Protein AF-A0A7Y6PAF2-F1 (afdb_monomer_lite)

Radius of gyration: 20.7 Å; chains: 1; bounding box: 50×36×65 Å

Foldseek 3Di:
DVVVVVVVVVVCLQCPDAHPVNLVVLLVVLVVLVCLLVCLEPVVCPDPVSVPDPADDDPNHGVSHVSSVVSVCSLLSVLLQVLQVQLSLLVVAVVVVHDSPLVVVLVVVLVVLVVVCVVVVVVVVVPVVLVDDDDPVQVVCVSCPNDDDVVCVSVNLVSVCSVCVNVLSVCCVVPVPVQLVVLVVLLVVLVVCVVPDPPDDPPSVSSNSNSSNSSSNSSVD

Structure (mmCIF, N/CA/C/O backbone):
data_AF-A0A7Y6PAF2-F1
#
_entry.id   AF-A0A7Y6PAF2-F1
#
loop_
_atom_site.group_PDB
_atom_site.id
_atom_site.type_symbol
_atom_site.label_atom_id
_atom_site.label_alt_id
_atom_site.label_comp_id
_atom_site.label_asym_id
_atom_site.label_entity_id
_atom_site.label_seq_id
_atom_site.pdbx_PDB_ins_code
_atom_site.Cartn_x
_atom_site.Cartn_y
_atom_site.Cartn_z
_atom_site.occupancy
_atom_site.B_iso_or_equiv
_atom_site.auth_seq_id
_atom_site.auth_comp_id
_atom_site.auth_asym_id
_atom_site.auth_atom_id
_atom_site.pdbx_PDB_model_num
ATOM 1 N N . MET A 1 1 ? -19.277 -17.879 34.737 1.00 48.97 1 MET A N 1
ATOM 2 C CA . MET A 1 1 ? -20.066 -17.719 33.493 1.00 48.97 1 MET A CA 1
ATOM 3 C C . MET A 1 1 ? -19.718 -16.430 32.742 1.00 48.97 1 MET A C 1
ATOM 5 O O . MET A 1 1 ? -19.392 -16.493 31.567 1.00 48.97 1 MET A O 1
ATOM 9 N N . GLU A 1 2 ? -19.650 -15.283 33.422 1.00 44.00 2 GLU A N 1
ATOM 10 C CA . GLU A 1 2 ? -19.348 -13.968 32.823 1.00 44.00 2 GLU A CA 1
ATOM 11 C C . GLU A 1 2 ? -17.962 -13.862 32.146 1.00 44.00 2 GLU A C 1
ATOM 13 O O . GLU A 1 2 ? -17.836 -13.308 31.058 1.00 44.00 2 GLU A O 1
ATOM 18 N N . LYS A 1 3 ? -16.918 -14.481 32.725 1.00 41.66 3 LYS A N 1
ATOM 19 C CA . LYS A 1 3 ? -15.579 -14.581 32.104 1.00 41.66 3 LYS A CA 1
ATOM 20 C C . LYS A 1 3 ? -15.591 -15.395 30.802 1.00 41.66 3 LYS A C 1
ATOM 22 O O . LYS A 1 3 ? -14.937 -15.004 29.844 1.00 41.66 3 LYS A O 1
ATOM 27 N N . SER A 1 4 ? -16.362 -16.484 30.759 1.00 39.38 4 SER A N 1
ATOM 28 C CA . SER A 1 4 ? -16.538 -17.327 29.566 1.00 39.38 4 SER A CA 1
ATOM 29 C C . SER A 1 4 ? -17.320 -16.582 28.480 1.00 39.38 4 SER A C 1
ATOM 31 O O . SER A 1 4 ? -16.871 -16.551 27.341 1.00 39.38 4 SER A O 1
ATOM 33 N N . LEU A 1 5 ? -18.384 -15.854 28.843 1.00 43.09 5 LEU A N 1
ATOM 34 C CA . LEU A 1 5 ? -19.142 -15.008 27.914 1.00 43.09 5 LEU A CA 1
ATOM 35 C C . LEU A 1 5 ? -18.284 -13.877 27.319 1.00 43.09 5 LEU A C 1
ATOM 37 O O . LEU A 1 5 ? -18.384 -13.566 26.136 1.00 43.09 5 LEU A O 1
ATOM 41 N N . LYS A 1 6 ? -17.402 -13.270 28.124 1.00 41.91 6 LYS A N 1
ATOM 42 C CA . LYS A 1 6 ? -16.482 -12.211 27.675 1.00 41.91 6 LYS A CA 1
ATOM 43 C C . LYS A 1 6 ? -15.395 -12.752 26.746 1.00 41.91 6 LYS A C 1
ATOM 45 O O . LYS A 1 6 ? -15.042 -12.076 25.787 1.00 41.91 6 LYS A O 1
ATOM 50 N N . ILE A 1 7 ? -14.892 -13.961 27.008 1.00 44.75 7 ILE A N 1
ATOM 51 C CA . ILE A 1 7 ? -13.936 -14.662 26.137 1.00 44.75 7 ILE A CA 1
ATOM 52 C C . ILE A 1 7 ? -14.618 -15.084 24.829 1.00 44.75 7 ILE A C 1
ATOM 54 O O . ILE A 1 7 ? -14.045 -14.862 23.772 1.00 44.75 7 ILE A O 1
ATOM 58 N N . MET A 1 8 ? -15.855 -15.583 24.892 1.00 35.72 8 MET A N 1
ATOM 59 C CA . MET A 1 8 ? -16.657 -16.018 23.742 1.00 35.72 8 MET A CA 1
ATOM 60 C C . MET A 1 8 ? -17.070 -14.846 22.835 1.00 35.72 8 MET A C 1
ATOM 62 O O . MET A 1 8 ? -16.954 -14.924 21.616 1.00 35.72 8 MET A O 1
ATOM 66 N N . ASN A 1 9 ? -17.447 -13.704 23.420 1.00 38.94 9 ASN A N 1
ATOM 67 C CA . ASN A 1 9 ? -17.674 -12.462 22.676 1.00 38.94 9 ASN A CA 1
ATOM 68 C C . ASN A 1 9 ? -16.369 -11.895 22.088 1.00 38.94 9 ASN A C 1
ATOM 70 O O . ASN A 1 9 ? -16.380 -11.286 21.021 1.00 38.94 9 ASN A O 1
ATOM 74 N N . PHE A 1 10 ? -15.228 -12.103 22.753 1.00 45.59 10 PHE A N 1
ATOM 75 C CA . PHE A 1 10 ? -13.920 -11.674 22.253 1.00 45.59 10 PHE A CA 1
ATOM 76 C C . PHE A 1 10 ? -13.407 -12.560 21.106 1.00 45.59 10 PHE A C 1
ATOM 78 O O . PHE A 1 10 ? -12.801 -12.038 20.170 1.00 45.59 10 PHE A O 1
ATOM 85 N N . THR A 1 11 ? -13.679 -13.869 21.132 1.00 42.78 11 THR A N 1
ATOM 86 C CA . THR A 1 11 ? -13.371 -14.796 20.031 1.00 42.78 11 THR A CA 1
ATOM 87 C C . THR A 1 11 ? -14.311 -14.616 18.840 1.00 42.78 11 THR A C 1
ATOM 89 O O . THR A 1 11 ? -13.830 -14.628 17.709 1.00 42.78 11 THR A O 1
ATOM 92 N N . LEU A 1 12 ? -15.600 -14.326 19.057 1.00 44.00 12 LEU A N 1
ATOM 93 C CA . LEU A 1 12 ? -16.543 -13.975 17.981 1.00 44.00 12 LEU A CA 1
ATOM 94 C C . LEU A 1 12 ? -16.159 -12.673 17.258 1.00 44.00 12 LEU A C 1
ATOM 96 O O . LEU A 1 12 ? -16.332 -12.556 16.050 1.00 44.00 12 LEU A O 1
ATOM 100 N N . TYR A 1 13 ? -15.555 -11.711 17.962 1.00 47.44 13 TYR A N 1
ATOM 101 C CA . TYR A 1 13 ? -15.009 -10.499 17.339 1.00 47.44 13 TYR A CA 1
ATOM 102 C C . TYR A 1 13 ? -13.677 -10.710 16.598 1.00 47.44 13 TYR A C 1
ATOM 104 O O . TYR A 1 13 ? -13.265 -9.832 15.839 1.00 47.44 13 TYR A O 1
ATOM 112 N N . GLN A 1 14 ? -12.979 -11.832 16.820 1.00 46.62 14 GLN A N 1
ATOM 113 C CA . GLN A 1 14 ? -11.703 -12.134 16.160 1.00 46.62 14 GLN A CA 1
ATOM 114 C C . GLN A 1 14 ? -11.845 -12.748 14.763 1.00 46.62 14 GLN A C 1
ATOM 116 O O . GLN A 1 14 ? -10.854 -12.758 14.037 1.00 46.62 14 GLN A O 1
ATOM 121 N N . TYR A 1 15 ? -13.033 -13.224 14.392 1.00 50.41 15 TYR A N 1
ATOM 122 C CA . TYR A 1 15 ? -13.282 -13.949 13.148 1.00 50.41 15 TYR A CA 1
ATOM 123 C C . TYR A 1 15 ? -14.593 -13.486 12.532 1.00 50.41 15 TYR A C 1
ATOM 125 O O . TYR A 1 15 ? -15.601 -14.176 12.646 1.00 50.41 15 TYR A O 1
ATOM 133 N N . LYS A 1 16 ? -14.610 -12.305 11.906 1.00 60.31 16 LYS A N 1
ATOM 134 C CA . LYS A 1 16 ? -15.803 -11.934 11.141 1.00 60.31 16 LYS A CA 1
ATOM 135 C C . LYS A 1 16 ? -15.754 -12.460 9.706 1.00 60.31 16 LYS A C 1
ATOM 137 O O . LYS A 1 16 ? -16.745 -13.041 9.289 1.00 60.31 16 LYS A O 1
ATOM 142 N N . TYR A 1 17 ? -14.618 -12.352 8.998 1.00 67.25 17 TYR A N 1
ATOM 143 C CA . TYR A 1 17 ? -14.531 -12.824 7.602 1.00 67.25 17 TYR A CA 1
ATOM 144 C C . TYR A 1 17 ? -13.143 -13.297 7.110 1.00 67.25 17 TYR A C 1
ATOM 146 O O . TYR A 1 17 ? -13.107 -14.122 6.206 1.00 67.25 17 TYR A O 1
ATOM 154 N N . ILE A 1 18 ? -12.009 -12.828 7.663 1.00 81.38 18 ILE A N 1
ATOM 155 C CA . ILE A 1 18 ? -10.655 -13.207 7.192 1.00 81.38 18 ILE A CA 1
ATOM 156 C C . ILE A 1 18 ? -9.784 -13.644 8.377 1.00 81.38 18 ILE A C 1
ATOM 158 O O . ILE A 1 18 ? -9.477 -12.846 9.266 1.00 81.38 18 ILE A O 1
ATOM 162 N N . SER A 1 19 ? -9.342 -14.904 8.396 1.00 85.81 19 SER A N 1
ATOM 163 C CA . SER A 1 19 ? -8.401 -15.391 9.408 1.00 85.81 19 SER A CA 1
ATOM 164 C C . SER A 1 19 ? -6.970 -14.884 9.161 1.00 85.81 19 SER A C 1
ATOM 166 O O . SER A 1 19 ? -6.637 -14.285 8.133 1.00 85.81 19 SER A O 1
ATOM 168 N N . LYS A 1 20 ? -6.068 -15.111 10.124 1.00 83.62 20 LYS A N 1
ATOM 169 C CA . LYS A 1 20 ? -4.641 -14.802 9.924 1.00 83.62 20 LYS A CA 1
ATOM 170 C C . LYS A 1 20 ? -4.019 -15.645 8.812 1.00 83.62 20 LYS A C 1
ATOM 172 O O . LYS A 1 20 ? -3.142 -15.140 8.106 1.00 83.62 20 LYS A O 1
ATOM 177 N N . ASP A 1 21 ? -4.477 -16.881 8.671 1.00 89.19 21 ASP A N 1
ATOM 178 C CA . ASP A 1 21 ? -3.980 -17.804 7.659 1.00 89.19 21 ASP A CA 1
ATOM 179 C C . ASP A 1 21 ? -4.486 -17.358 6.285 1.00 89.19 21 ASP A C 1
ATOM 181 O O . ASP A 1 21 ? -3.673 -17.149 5.387 1.00 89.19 21 ASP A O 1
ATOM 185 N N . ASP A 1 22 ? -5.769 -16.999 6.167 1.00 90.19 22 ASP A N 1
ATOM 186 C CA . ASP A 1 22 ? -6.350 -16.404 4.950 1.00 90.19 22 ASP A CA 1
ATOM 187 C C . ASP A 1 22 ? -5.610 -15.131 4.528 1.00 90.19 22 ASP A C 1
ATOM 189 O O . ASP A 1 22 ? -5.261 -14.953 3.363 1.00 90.19 22 ASP A O 1
ATOM 193 N N . SER A 1 23 ? -5.286 -14.251 5.483 1.00 89.19 23 SER A N 1
ATOM 194 C CA . SER A 1 23 ? -4.480 -13.057 5.204 1.00 89.19 23 SER A CA 1
ATOM 195 C C . SER A 1 23 ? -3.087 -13.408 4.674 1.00 89.19 23 SER A C 1
ATOM 197 O O . SER A 1 23 ? -2.520 -12.643 3.893 1.00 89.19 23 SER A O 1
ATOM 199 N N . THR A 1 24 ? -2.512 -14.531 5.099 1.00 91.88 24 THR A N 1
ATOM 200 C CA . THR A 1 24 ? -1.204 -14.999 4.627 1.00 91.88 24 THR A CA 1
ATOM 201 C C . THR A 1 24 ? -1.313 -15.573 3.218 1.00 91.88 24 THR A C 1
ATOM 203 O O . THR A 1 24 ? -0.533 -15.170 2.353 1.00 91.88 24 THR A O 1
ATOM 206 N N . TYR A 1 25 ? -2.326 -16.400 2.946 1.00 93.88 25 TYR A N 1
ATOM 207 C CA . TYR A 1 25 ? -2.611 -16.918 1.605 1.00 93.88 25 TYR A CA 1
ATOM 208 C C . TYR A 1 25 ? -2.886 -15.789 0.604 1.00 93.88 25 TYR A C 1
ATOM 210 O O . TYR A 1 25 ? -2.280 -15.757 -0.466 1.00 93.88 25 TYR A O 1
ATOM 218 N N . LEU A 1 26 ? -3.707 -14.800 0.972 1.00 93.69 26 LEU A N 1
ATOM 219 C CA . LEU A 1 26 ? -4.017 -13.648 0.116 1.00 93.69 26 LEU A CA 1
ATOM 220 C C . LEU A 1 26 ? -2.793 -12.766 -0.156 1.00 93.69 26 LEU A C 1
ATOM 222 O O . LEU A 1 26 ? -2.643 -12.250 -1.262 1.00 93.69 26 LEU A O 1
ATOM 226 N N . LYS A 1 27 ? -1.884 -12.609 0.817 1.00 92.88 27 LYS A N 1
ATOM 227 C CA . LYS A 1 27 ? -0.596 -11.934 0.576 1.00 92.88 27 LYS A CA 1
ATOM 228 C C . LYS A 1 27 ? 0.269 -12.726 -0.392 1.00 92.88 27 LYS A C 1
ATOM 230 O O . LYS A 1 27 ? 0.869 -12.109 -1.260 1.00 92.88 27 LYS A O 1
ATOM 235 N N . GLY A 1 28 ? 0.331 -14.050 -0.252 1.00 94.25 28 GLY A N 1
ATOM 236 C CA . GLY A 1 28 ? 1.046 -14.920 -1.189 1.00 94.25 28 GLY A CA 1
ATOM 237 C C . GLY A 1 28 ? 0.498 -14.789 -2.610 1.00 94.25 28 GLY A C 1
ATOM 238 O O . GLY A 1 28 ? 1.257 -14.528 -3.539 1.00 94.25 28 GLY A O 1
ATOM 239 N N . LEU A 1 29 ? -0.827 -14.844 -2.764 1.00 94.25 29 LEU A N 1
ATOM 240 C CA . LEU A 1 29 ? -1.502 -14.621 -4.042 1.00 94.25 29 LEU A CA 1
ATOM 241 C C . LEU A 1 29 ? -1.174 -13.240 -4.629 1.00 94.25 29 LEU A C 1
ATOM 243 O O . LEU A 1 29 ? -0.859 -13.135 -5.811 1.00 94.25 29 LEU A O 1
ATOM 247 N N . ALA A 1 30 ? -1.182 -12.185 -3.810 1.00 93.62 30 ALA A N 1
ATOM 248 C CA . ALA A 1 30 ? -0.817 -10.844 -4.260 1.00 93.62 30 ALA A CA 1
ATOM 249 C C . ALA A 1 30 ? 0.640 -10.756 -4.756 1.00 93.62 30 ALA A C 1
ATOM 251 O O . ALA A 1 30 ? 0.891 -10.038 -5.723 1.00 93.62 30 ALA A O 1
ATOM 252 N N . ILE A 1 31 ? 1.581 -11.503 -4.158 1.00 92.62 31 ILE A N 1
ATOM 253 C CA . ILE A 1 31 ? 2.966 -11.608 -4.659 1.00 92.62 31 ILE A CA 1
ATOM 254 C C . ILE A 1 31 ? 2.981 -12.263 -6.038 1.00 92.62 31 ILE A C 1
ATOM 256 O O . ILE A 1 31 ? 3.607 -11.727 -6.946 1.00 92.62 31 ILE A O 1
ATOM 260 N N . LEU A 1 32 ? 2.278 -13.384 -6.213 1.00 92.94 32 LEU A N 1
ATOM 261 C CA . LEU A 1 32 ? 2.218 -14.082 -7.502 1.00 92.94 32 LEU A CA 1
ATOM 262 C C . LEU A 1 32 ? 1.642 -13.175 -8.597 1.00 92.94 32 LEU A C 1
ATOM 264 O O . LEU A 1 32 ? 2.228 -13.049 -9.668 1.00 92.94 32 LEU A O 1
ATOM 268 N N . ILE A 1 33 ? 0.554 -12.459 -8.296 1.00 92.06 33 ILE A N 1
ATOM 269 C CA . ILE A 1 33 ? -0.042 -11.476 -9.210 1.00 92.06 33 ILE A CA 1
ATOM 270 C C . ILE A 1 33 ? 0.949 -10.340 -9.515 1.00 92.06 33 ILE A C 1
ATOM 272 O O . ILE A 1 33 ? 1.051 -9.907 -10.661 1.00 92.06 33 ILE A O 1
ATOM 276 N N . MET A 1 34 ? 1.698 -9.858 -8.520 1.00 91.12 34 MET A N 1
ATOM 277 C CA . MET A 1 34 ? 2.709 -8.814 -8.715 1.00 91.12 34 MET A CA 1
ATOM 278 C C . MET A 1 34 ? 3.865 -9.286 -9.606 1.00 91.12 34 MET A C 1
ATOM 280 O O . MET A 1 34 ? 4.326 -8.522 -10.450 1.00 91.12 34 MET A O 1
ATOM 284 N N . ILE A 1 35 ? 4.291 -10.546 -9.490 1.00 89.06 35 ILE A N 1
ATOM 285 C CA . ILE A 1 35 ? 5.273 -11.139 -10.408 1.00 89.06 35 ILE A CA 1
ATOM 286 C C . ILE A 1 35 ? 4.707 -11.154 -11.832 1.00 89.06 35 ILE A C 1
ATOM 288 O O . ILE A 1 35 ? 5.374 -10.663 -12.738 1.00 89.06 35 ILE A O 1
ATOM 292 N N . CYS A 1 36 ? 3.465 -11.606 -12.035 1.00 86.50 36 CYS A N 1
ATOM 293 C CA . CYS A 1 36 ? 2.825 -11.571 -13.357 1.00 86.50 36 CYS A CA 1
ATOM 294 C C . CYS A 1 36 ? 2.754 -10.146 -13.932 1.00 86.50 36 CYS A C 1
ATOM 296 O O . CYS A 1 36 ? 3.049 -9.940 -15.107 1.00 86.50 36 CYS A O 1
ATOM 298 N N . LEU A 1 37 ? 2.417 -9.149 -13.105 1.00 87.44 37 LEU A N 1
ATOM 299 C CA . LEU A 1 37 ? 2.401 -7.741 -13.509 1.00 87.44 37 LEU A CA 1
ATOM 300 C C . LEU A 1 37 ? 3.767 -7.279 -14.031 1.00 87.44 37 LEU A C 1
ATOM 302 O O . LEU A 1 37 ? 3.823 -6.600 -15.052 1.00 87.44 37 LEU A O 1
ATOM 306 N N . HIS A 1 38 ? 4.856 -7.602 -13.330 1.00 84.44 38 HIS A N 1
ATOM 307 C CA . HIS A 1 38 ? 6.188 -7.115 -13.696 1.00 84.44 38 HIS A CA 1
ATOM 308 C C . HIS A 1 38 ? 6.850 -7.935 -14.806 1.00 84.44 38 HIS A C 1
ATOM 310 O O . HIS A 1 38 ? 7.595 -7.364 -15.599 1.00 84.44 38 HIS A O 1
ATOM 316 N N . VAL A 1 39 ? 6.556 -9.232 -14.905 1.00 81.75 39 VAL A N 1
ATOM 317 C CA . VAL A 1 39 ? 7.081 -10.106 -15.966 1.00 81.75 39 VAL A CA 1
ATOM 318 C C . VAL A 1 39 ? 6.397 -9.831 -17.307 1.00 81.75 39 VAL A C 1
ATOM 320 O O . VAL A 1 39 ? 7.074 -9.799 -18.327 1.00 81.75 39 VAL A O 1
ATOM 323 N N . PHE A 1 40 ? 5.084 -9.581 -17.315 1.00 78.56 40 PHE A N 1
ATOM 324 C CA . PHE A 1 40 ? 4.292 -9.385 -18.542 1.00 78.56 40 PHE A CA 1
ATOM 325 C C . PHE A 1 40 ? 3.860 -7.916 -18.768 1.00 78.56 40 PHE A C 1
ATOM 327 O O . PHE A 1 40 ? 3.024 -7.608 -19.620 1.00 78.56 40 PHE A O 1
ATOM 334 N N . GLY A 1 41 ? 4.369 -6.982 -17.958 1.00 73.00 41 GLY A N 1
ATOM 335 C CA . GLY A 1 41 ? 4.008 -5.558 -17.975 1.00 73.00 41 GLY A CA 1
ATOM 336 C C . GLY A 1 41 ? 4.676 -4.748 -19.089 1.00 73.00 41 GLY A C 1
ATOM 337 O O . GLY A 1 41 ? 5.564 -5.224 -19.784 1.00 73.00 41 GLY A O 1
ATOM 338 N N . SER A 1 42 ? 4.301 -3.469 -19.232 1.00 60.03 42 SER A N 1
ATOM 339 C CA . SER A 1 42 ? 4.686 -2.582 -20.352 1.00 60.03 42 SER A CA 1
ATOM 340 C C . SER A 1 42 ? 6.179 -2.461 -20.665 1.00 60.03 42 SER A C 1
ATOM 342 O O . SER A 1 42 ? 6.522 -2.057 -21.771 1.00 60.03 42 SER A O 1
ATOM 344 N N . ARG A 1 43 ? 7.073 -2.776 -19.722 1.00 57.38 43 ARG A N 1
ATOM 345 C CA . ARG A 1 43 ? 8.519 -2.780 -19.988 1.00 57.38 43 ARG A CA 1
ATOM 346 C C . ARG A 1 43 ? 8.998 -4.079 -20.620 1.00 57.38 43 ARG A C 1
ATOM 348 O O . ARG A 1 43 ? 9.960 -4.033 -21.370 1.00 57.38 43 ARG A O 1
ATOM 355 N N . ALA A 1 44 ? 8.311 -5.191 -20.369 1.00 55.50 44 ALA A N 1
ATOM 356 C CA . ALA A 1 44 ? 8.626 -6.487 -20.951 1.00 55.50 44 ALA A CA 1
ATOM 357 C C . ALA A 1 44 ? 8.445 -6.476 -22.474 1.00 55.50 44 ALA A C 1
ATOM 359 O O . ALA A 1 44 ? 9.296 -6.989 -23.182 1.00 55.50 44 ALA A O 1
ATOM 360 N N . VAL A 1 45 ? 7.421 -5.782 -22.985 1.00 55.50 45 VAL A N 1
ATOM 361 C CA . VAL A 1 45 ? 7.115 -5.695 -24.430 1.00 55.50 45 VAL A CA 1
ATOM 362 C C . VAL A 1 45 ? 8.267 -5.109 -25.262 1.00 55.50 45 VAL A C 1
ATOM 364 O O . VAL A 1 45 ? 8.418 -5.452 -26.431 1.00 55.50 45 VAL A O 1
ATOM 367 N N . ASN A 1 46 ? 9.100 -4.251 -24.666 1.00 58.88 46 ASN A N 1
ATOM 368 C CA . ASN A 1 46 ? 10.245 -3.643 -25.348 1.00 58.88 46 ASN A CA 1
ATOM 369 C C . ASN A 1 46 ? 11.522 -4.497 -25.262 1.00 58.88 46 ASN A C 1
ATOM 371 O O . ASN A 1 46 ? 12.541 -4.108 -25.830 1.00 58.88 46 ASN A O 1
ATOM 375 N N . LEU A 1 47 ? 11.506 -5.626 -24.542 1.00 63.88 47 LEU A N 1
ATOM 376 C CA . LEU A 1 47 ? 12.651 -6.528 -24.497 1.00 63.88 47 LEU A CA 1
ATOM 377 C C . LEU A 1 47 ? 12.647 -7.447 -25.729 1.00 63.88 47 LEU A C 1
ATOM 379 O O . LEU A 1 47 ? 11.612 -8.047 -26.032 1.00 63.88 47 LEU A O 1
ATOM 383 N N . PRO A 1 48 ? 13.810 -7.665 -26.373 1.00 62.41 48 PRO A N 1
ATOM 384 C CA . PRO A 1 48 ? 13.932 -8.576 -27.514 1.00 62.41 48 PRO A CA 1
ATOM 385 C C . PRO A 1 48 ? 13.413 -9.986 -27.207 1.00 62.41 48 PRO A C 1
ATOM 387 O O . PRO A 1 48 ? 12.763 -10.610 -28.037 1.00 62.41 48 PRO A O 1
ATOM 390 N N . ALA A 1 49 ? 13.630 -10.459 -25.975 1.00 62.41 49 ALA A N 1
ATOM 391 C CA . ALA A 1 49 ? 13.162 -11.762 -25.507 1.00 62.41 49 ALA A CA 1
ATOM 392 C C . ALA A 1 49 ? 11.629 -11.894 -25.492 1.00 62.41 49 ALA A C 1
ATOM 394 O O . ALA A 1 49 ? 11.113 -12.997 -25.616 1.00 62.41 49 ALA A O 1
ATOM 395 N N . TYR A 1 50 ? 10.899 -10.786 -25.346 1.00 62.50 50 TYR A N 1
ATOM 396 C CA . TYR A 1 50 ? 9.436 -10.777 -25.348 1.00 62.50 50 TYR A CA 1
ATOM 397 C C . TYR A 1 50 ? 8.868 -10.679 -26.763 1.00 62.50 50 TYR A C 1
ATOM 399 O O . TYR A 1 50 ? 7.822 -11.246 -27.050 1.00 62.50 50 TYR A O 1
ATOM 407 N N . GLN A 1 51 ? 9.580 -9.993 -27.661 1.00 62.91 51 GLN A N 1
ATOM 408 C CA . GLN A 1 51 ? 9.230 -9.915 -29.083 1.00 62.91 51 GLN A CA 1
ATOM 409 C C . GLN A 1 51 ? 9.382 -11.264 -29.802 1.00 62.91 51 GLN A C 1
ATOM 411 O O . GLN A 1 51 ? 8.782 -11.466 -30.850 1.00 62.91 51 GLN A O 1
ATOM 416 N N . GLN A 1 52 ? 10.181 -12.173 -29.236 1.00 62.31 52 GLN A N 1
ATOM 417 C CA . GLN A 1 52 ? 10.408 -13.530 -29.740 1.00 62.31 52 GLN A CA 1
ATOM 418 C C . GLN A 1 52 ? 9.474 -14.581 -29.120 1.00 62.31 52 GLN A C 1
ATOM 420 O O . GLN A 1 52 ? 9.555 -15.748 -29.490 1.00 62.31 52 GLN A O 1
ATOM 425 N N . MET A 1 53 ? 8.623 -14.202 -28.162 1.00 64.94 53 MET A N 1
ATOM 426 C CA . MET A 1 53 ? 7.666 -15.122 -27.549 1.00 64.94 53 MET A CA 1
ATOM 427 C C . MET A 1 53 ? 6.423 -15.240 -28.431 1.00 64.94 53 MET A C 1
ATOM 429 O O . MET A 1 53 ? 5.827 -14.227 -28.802 1.00 64.94 53 MET A O 1
ATOM 433 N N . ASP A 1 54 ? 6.002 -16.473 -28.710 1.00 64.12 54 ASP A N 1
ATOM 434 C CA . ASP A 1 54 ? 4.718 -16.755 -29.350 1.00 64.12 54 ASP A CA 1
ATOM 435 C C . ASP A 1 54 ? 3.580 -16.406 -28.377 1.00 64.12 54 ASP A C 1
ATOM 437 O O . ASP A 1 54 ? 3.182 -17.215 -27.538 1.00 64.12 54 ASP A O 1
ATOM 441 N N . ASP A 1 55 ? 3.074 -15.175 -28.454 1.00 68.44 55 ASP A N 1
ATOM 442 C CA . ASP A 1 55 ? 1.894 -14.746 -27.705 1.00 68.44 55 ASP A CA 1
ATOM 443 C C . ASP A 1 55 ? 0.672 -14.632 -28.618 1.00 68.44 55 ASP A C 1
ATOM 445 O O . ASP A 1 55 ? 0.743 -14.224 -29.780 1.00 68.44 55 ASP A O 1
ATOM 449 N N . PHE A 1 56 ? -0.488 -14.960 -28.062 1.00 75.75 56 PHE A N 1
ATOM 450 C CA . PHE A 1 56 ? -1.754 -14.794 -28.745 1.00 75.75 56 PHE A CA 1
ATOM 451 C C . PHE A 1 56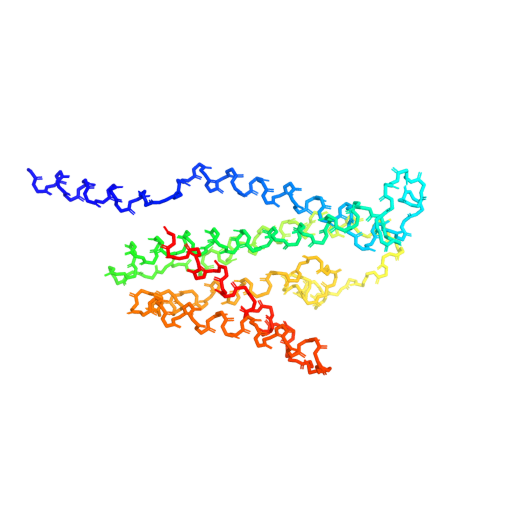 ? -2.071 -13.301 -28.866 1.00 75.75 56 PHE A C 1
ATOM 453 O O . PHE A 1 56 ? -2.184 -12.590 -27.867 1.00 75.75 56 PHE A O 1
ATOM 460 N N . VAL A 1 57 ? -2.225 -12.800 -30.090 1.00 77.00 57 VAL A N 1
ATOM 461 C CA . VAL A 1 57 ? -2.506 -11.379 -30.322 1.00 77.00 57 VAL A CA 1
ATOM 462 C C . VAL A 1 57 ? -4.008 -11.127 -30.216 1.00 77.00 57 VAL A C 1
ATOM 464 O O . VAL A 1 57 ? -4.799 -11.627 -31.013 1.00 77.00 57 VAL A O 1
ATOM 467 N N . PHE A 1 58 ? -4.405 -10.297 -29.255 1.00 73.25 58 PHE A N 1
ATOM 468 C CA . PHE A 1 58 ? -5.781 -9.849 -29.060 1.00 73.25 58 PHE A CA 1
ATOM 469 C C . PHE A 1 58 ? -5.866 -8.326 -29.238 1.00 73.25 58 PHE A C 1
ATOM 471 O O . PHE A 1 58 ? -5.183 -7.570 -28.549 1.00 73.25 58 PHE A O 1
ATOM 478 N N . MET A 1 59 ? -6.696 -7.854 -30.178 1.00 71.88 59 MET A N 1
ATOM 479 C CA . MET A 1 59 ? -6.844 -6.423 -30.517 1.00 71.88 59 MET A CA 1
ATOM 480 C C . MET A 1 59 ? -5.514 -5.699 -30.818 1.00 71.88 59 MET A C 1
ATOM 482 O O . MET A 1 59 ? -5.281 -4.575 -30.374 1.00 71.88 59 MET A O 1
ATOM 486 N N . GLY A 1 60 ? -4.613 -6.356 -31.556 1.00 73.31 60 GLY A N 1
ATOM 487 C CA . GLY A 1 60 ? -3.317 -5.781 -31.938 1.00 73.31 60 GLY A CA 1
ATOM 488 C C . GLY A 1 60 ? -2.316 -5.647 -30.786 1.00 73.31 60 GLY A C 1
ATOM 489 O O . GLY A 1 60 ? -1.287 -4.995 -30.950 1.00 73.31 60 GLY A O 1
ATOM 490 N N . ARG A 1 61 ? -2.594 -6.247 -29.619 1.00 74.31 61 ARG A N 1
ATOM 491 C CA . ARG A 1 61 ? -1.661 -6.334 -28.491 1.00 74.31 61 ARG A CA 1
ATOM 492 C C . ARG A 1 61 ? -1.504 -7.782 -28.014 1.00 74.31 61 ARG A C 1
ATOM 494 O O . ARG A 1 61 ? -2.434 -8.570 -28.171 1.00 74.31 61 ARG A O 1
ATOM 501 N N . PRO A 1 62 ? -0.358 -8.135 -27.412 1.00 79.62 62 PRO A N 1
ATOM 502 C CA . PRO A 1 62 ? -0.165 -9.462 -26.837 1.00 79.62 62 PRO A CA 1
ATOM 503 C C . PRO A 1 62 ? -1.182 -9.716 -25.706 1.00 79.62 62 PRO A C 1
ATOM 505 O O . PRO A 1 62 ? -1.424 -8.833 -24.874 1.00 79.62 62 PRO A O 1
ATOM 508 N N . LEU A 1 63 ? -1.809 -10.894 -25.659 1.00 80.75 63 LEU A N 1
ATOM 509 C CA . LEU A 1 63 ? -2.795 -11.246 -24.631 1.00 80.75 63 LEU A CA 1
ATOM 510 C C . LEU A 1 63 ? -2.176 -11.192 -23.231 1.00 80.75 63 LEU A C 1
ATOM 512 O O . LEU A 1 63 ? -2.808 -10.688 -22.298 1.00 80.75 63 LEU A O 1
ATOM 516 N N . SER A 1 64 ? -0.929 -11.643 -23.092 1.00 79.69 64 SER A N 1
ATOM 517 C CA . SER A 1 64 ? -0.166 -11.554 -21.842 1.00 79.69 64 SER A CA 1
ATOM 518 C C . SER A 1 64 ? -0.053 -10.111 -21.332 1.00 79.69 64 SER A C 1
ATOM 520 O O . SER A 1 64 ? -0.222 -9.854 -20.137 1.00 79.69 64 SER A O 1
ATOM 522 N N . PHE A 1 65 ? 0.125 -9.146 -22.241 1.00 79.38 65 PHE A N 1
ATOM 523 C CA . PHE A 1 65 ? 0.149 -7.724 -21.914 1.00 79.38 65 PHE A CA 1
ATOM 524 C C . PHE A 1 65 ? -1.224 -7.233 -21.440 1.00 79.38 65 PHE A C 1
ATOM 526 O O . PHE A 1 65 ? -1.319 -6.494 -20.462 1.00 79.38 65 PHE A O 1
ATOM 533 N N . CYS A 1 66 ? -2.309 -7.647 -22.092 1.00 80.75 66 CYS A N 1
ATOM 534 C CA . CYS A 1 66 ? -3.660 -7.295 -21.651 1.00 80.75 66 CYS A CA 1
ATOM 535 C C . CYS A 1 66 ? -3.957 -7.848 -20.246 1.00 80.75 66 CYS A C 1
ATOM 537 O O . CYS A 1 66 ? -4.490 -7.128 -19.400 1.00 80.75 66 CYS A O 1
ATOM 539 N N . LEU A 1 67 ? -3.552 -9.091 -19.968 1.00 82.75 67 LEU A N 1
ATOM 540 C CA . LEU A 1 67 ? -3.703 -9.726 -18.656 1.00 82.75 67 LEU A CA 1
ATOM 541 C C . LEU A 1 67 ? -2.863 -9.039 -17.574 1.00 82.75 67 LEU A C 1
ATOM 543 O O . LEU A 1 67 ? -3.361 -8.808 -16.469 1.00 82.75 67 LEU A O 1
ATOM 547 N N . SER A 1 68 ? -1.632 -8.629 -17.887 1.00 84.19 68 SER A N 1
ATOM 548 C CA . SER A 1 68 ? -0.758 -7.955 -16.920 1.00 84.19 68 SER A CA 1
ATOM 549 C C . SER A 1 68 ? -1.346 -6.635 -16.418 1.00 84.19 68 SER A C 1
ATOM 551 O O . SER A 1 68 ? -1.167 -6.279 -15.252 1.00 84.19 68 SER A O 1
ATOM 553 N N . ARG A 1 69 ? -2.149 -5.934 -17.231 1.00 83.19 69 ARG A N 1
ATOM 554 C CA . ARG A 1 69 ? -2.869 -4.723 -16.795 1.00 83.19 69 ARG A CA 1
ATOM 555 C C . ARG A 1 69 ? -3.848 -5.001 -15.652 1.00 83.19 69 ARG A C 1
ATOM 557 O O . ARG A 1 69 ? -3.932 -4.185 -14.729 1.00 83.19 69 ARG A O 1
ATOM 564 N N . PHE A 1 70 ? -4.526 -6.149 -15.657 1.00 84.50 70 PHE A N 1
ATOM 565 C CA . PHE A 1 70 ? -5.404 -6.565 -14.555 1.00 84.50 70 PHE A CA 1
ATOM 566 C C . PHE A 1 70 ? -4.618 -6.909 -13.288 1.00 84.50 70 PHE A C 1
ATOM 568 O O . PHE A 1 70 ? -5.081 -6.639 -12.178 1.00 84.50 70 PHE A O 1
ATOM 575 N N . CYS A 1 71 ? -3.390 -7.413 -13.429 1.00 87.44 71 CYS A N 1
ATOM 576 C CA . CYS A 1 71 ? -2.523 -7.742 -12.299 1.00 87.44 71 CYS A CA 1
ATOM 577 C C . CYS A 1 71 ? -2.122 -6.518 -11.447 1.00 87.44 71 CYS A C 1
ATOM 579 O O . CYS A 1 71 ? -1.682 -6.682 -10.310 1.00 87.44 71 CYS A O 1
ATOM 581 N N . SER A 1 72 ? -2.367 -5.286 -11.913 1.00 86.06 72 SER A N 1
ATOM 582 C CA . SER A 1 72 ? -2.220 -4.060 -11.102 1.00 86.06 72 SER A CA 1
ATOM 583 C C . SER A 1 72 ? -3.103 -4.028 -9.838 1.00 86.06 72 SER A C 1
ATOM 585 O O . SER A 1 72 ? -2.877 -3.226 -8.924 1.00 86.06 72 SER A O 1
ATOM 587 N N . ILE A 1 73 ? -4.077 -4.939 -9.728 1.00 90.31 73 ILE A N 1
ATOM 588 C CA . ILE A 1 73 ? -4.901 -5.129 -8.531 1.00 90.31 73 ILE A CA 1
ATOM 589 C C . ILE A 1 73 ? -4.103 -5.600 -7.300 1.00 90.31 73 ILE A C 1
ATOM 591 O O . ILE A 1 73 ? -4.563 -5.396 -6.176 1.00 90.31 73 ILE A O 1
ATOM 595 N N . CYS A 1 74 ? -2.899 -6.164 -7.461 1.00 91.94 74 CYS A N 1
ATOM 596 C CA . CYS A 1 74 ? -2.092 -6.693 -6.350 1.00 91.94 74 CYS A CA 1
ATOM 597 C C . CYS A 1 74 ? -1.879 -5.676 -5.212 1.00 91.94 74 CYS A C 1
ATOM 599 O O . CYS A 1 74 ? -2.038 -6.007 -4.036 1.00 91.94 74 CYS A O 1
ATOM 601 N N . VAL A 1 75 ? -1.612 -4.411 -5.550 1.00 91.25 75 VAL A N 1
ATOM 602 C CA . VAL A 1 75 ? -1.451 -3.326 -4.571 1.00 91.25 75 VAL A CA 1
ATOM 603 C C . VAL A 1 75 ? -2.756 -3.089 -3.807 1.00 91.25 75 VAL A C 1
ATOM 605 O O . VAL A 1 75 ? -2.743 -2.945 -2.586 1.00 91.25 75 VAL A O 1
ATOM 608 N N . HIS A 1 76 ? -3.899 -3.121 -4.494 1.00 93.19 76 HIS A N 1
ATOM 609 C CA . HIS A 1 76 ? -5.215 -2.923 -3.882 1.00 93.19 76 HIS A CA 1
ATOM 610 C C . HIS A 1 76 ? -5.542 -4.046 -2.885 1.00 93.19 76 HIS A C 1
ATOM 612 O O . HIS A 1 76 ? -6.076 -3.762 -1.813 1.00 93.19 76 HIS A O 1
ATOM 618 N N . ILE A 1 77 ? -5.144 -5.292 -3.177 1.00 93.75 77 ILE A N 1
ATOM 619 C CA . ILE A 1 77 ? -5.279 -6.433 -2.253 1.00 93.75 77 ILE A CA 1
ATOM 620 C C . ILE A 1 77 ? -4.475 -6.185 -0.970 1.00 93.75 77 ILE A C 1
ATOM 622 O O . ILE A 1 77 ? -5.000 -6.347 0.133 1.00 93.75 77 ILE A O 1
ATOM 626 N N . TYR A 1 78 ? -3.220 -5.736 -1.079 1.00 93.12 78 TYR A N 1
ATOM 627 C CA . TYR A 1 78 ? -2.408 -5.415 0.101 1.00 93.12 78 TYR A CA 1
ATOM 628 C C . TYR A 1 78 ? -3.012 -4.301 0.954 1.00 93.12 78 TYR A C 1
ATOM 630 O O . TYR A 1 78 ? -3.005 -4.394 2.186 1.00 93.12 78 TYR A O 1
ATOM 638 N N . ILE A 1 79 ? -3.538 -3.257 0.316 1.00 94.50 79 ILE A N 1
ATOM 639 C CA . ILE A 1 79 ? -4.172 -2.136 1.010 1.00 94.50 79 ILE A CA 1
ATOM 640 C C . ILE A 1 79 ? -5.463 -2.574 1.707 1.00 94.50 79 ILE A C 1
ATOM 642 O O . ILE A 1 79 ? -5.674 -2.202 2.861 1.00 94.50 79 ILE A O 1
ATOM 646 N N . LEU A 1 80 ? -6.269 -3.419 1.064 1.00 94.88 80 LEU A N 1
ATOM 647 C CA . LEU A 1 80 ? -7.465 -4.020 1.654 1.00 94.88 80 LEU A CA 1
ATOM 648 C C . LEU A 1 80 ? -7.116 -4.840 2.900 1.00 94.88 80 LEU A C 1
ATOM 650 O O . LEU A 1 80 ? -7.667 -4.608 3.977 1.00 94.88 80 LEU A O 1
ATOM 654 N N . LEU A 1 81 ? -6.125 -5.731 2.806 1.00 93.44 81 LEU A N 1
ATOM 655 C CA . LEU A 1 81 ? -5.656 -6.508 3.959 1.00 93.44 81 LEU A CA 1
ATOM 656 C C . LEU A 1 81 ? -5.078 -5.622 5.070 1.00 93.44 81 LEU A C 1
ATOM 658 O O . LEU A 1 81 ? -5.203 -5.946 6.256 1.00 93.44 81 LEU A O 1
ATOM 662 N N . SER A 1 82 ? -4.437 -4.508 4.709 1.00 92.62 82 SER A N 1
ATOM 663 C CA . SER A 1 82 ? -3.929 -3.544 5.683 1.00 92.62 82 SER A CA 1
ATOM 664 C C . SER A 1 82 ? -5.064 -2.818 6.406 1.00 92.62 82 SER A C 1
ATOM 666 O O . SER A 1 82 ? -5.024 -2.727 7.634 1.00 92.62 82 SER A O 1
ATOM 668 N N . GLY A 1 83 ? -6.101 -2.383 5.682 1.00 92.50 83 GLY A N 1
ATOM 669 C CA . GLY A 1 83 ? -7.323 -1.803 6.247 1.00 92.50 83 GLY A CA 1
ATOM 670 C C . GLY A 1 83 ? -7.989 -2.735 7.255 1.00 92.50 83 GLY A C 1
ATOM 671 O O . GLY A 1 83 ? -8.204 -2.340 8.402 1.00 92.50 83 GLY A O 1
ATOM 672 N N . TYR A 1 84 ? -8.174 -4.001 6.874 1.00 91.94 84 TYR A N 1
ATOM 673 C CA . TYR A 1 84 ? -8.711 -5.056 7.740 1.00 91.94 84 TYR A CA 1
ATOM 674 C C . TYR A 1 84 ? -7.890 -5.228 9.026 1.00 91.94 84 TYR A C 1
ATOM 676 O O . TYR A 1 84 ? -8.381 -5.086 10.152 1.00 91.94 84 TYR A O 1
ATOM 684 N N . GLY A 1 85 ? -6.581 -5.460 8.877 1.00 89.88 85 GLY A N 1
ATOM 685 C CA . GLY A 1 85 ? -5.688 -5.690 10.011 1.00 89.88 85 GLY A CA 1
ATOM 686 C C . GLY A 1 85 ? -5.535 -4.471 10.928 1.00 89.88 85 GLY A C 1
ATOM 687 O O . GLY A 1 85 ? -5.383 -4.616 12.148 1.00 89.88 85 GLY A O 1
ATOM 688 N N . LEU A 1 86 ? -5.563 -3.256 10.373 1.00 90.88 86 LEU A N 1
ATOM 689 C CA . LEU A 1 86 ? -5.514 -2.015 11.145 1.00 90.88 86 LEU A CA 1
ATOM 690 C C . LEU A 1 86 ? -6.834 -1.752 11.874 1.00 90.88 86 LEU A C 1
ATOM 692 O O . LEU A 1 86 ? -6.780 -1.331 13.030 1.00 90.88 86 LEU A O 1
ATOM 696 N N . PHE A 1 87 ? -7.987 -2.056 11.278 1.00 90.25 87 PHE A N 1
ATOM 697 C CA . PHE A 1 87 ? -9.287 -1.873 11.924 1.00 90.25 87 PHE A CA 1
ATOM 698 C C . PHE A 1 87 ? -9.470 -2.780 13.147 1.00 90.25 87 PHE A C 1
ATOM 700 O O . PHE A 1 87 ? -9.848 -2.304 14.219 1.00 90.25 87 PHE A O 1
ATOM 707 N N . ILE A 1 88 ? -9.069 -4.053 13.064 1.00 87.44 88 ILE A N 1
ATOM 708 C CA . ILE A 1 88 ? -9.072 -4.963 14.227 1.00 87.44 88 ILE A CA 1
ATOM 709 C C . ILE A 1 88 ? -8.222 -4.394 15.373 1.00 87.44 88 ILE A C 1
ATOM 711 O O . ILE A 1 88 ? -8.592 -4.449 16.550 1.00 87.44 88 ILE A O 1
ATOM 715 N N . VAL A 1 89 ? -7.056 -3.835 15.044 1.00 87.19 89 VAL A N 1
ATOM 716 C CA . VAL A 1 89 ? -6.158 -3.229 16.038 1.00 87.19 89 VAL A CA 1
ATOM 717 C C . VAL A 1 89 ? -6.768 -1.961 16.619 1.00 87.19 89 VAL A C 1
ATOM 719 O O . VAL A 1 89 ? -6.647 -1.744 17.827 1.00 87.19 89 VAL A O 1
ATOM 722 N N . TYR A 1 90 ? -7.396 -1.141 15.776 1.00 87.44 90 TYR A N 1
ATOM 723 C CA . TYR A 1 90 ? -8.087 0.077 16.176 1.00 87.44 90 TYR A CA 1
ATOM 724 C C . TYR A 1 90 ? -9.147 -0.251 17.224 1.00 87.44 90 TYR A C 1
ATOM 726 O O . TYR A 1 90 ? -9.068 0.257 18.339 1.00 87.44 90 TYR A O 1
ATOM 734 N N . ARG A 1 91 ? -10.041 -1.201 16.937 1.00 84.06 91 ARG A N 1
ATOM 735 C CA . ARG A 1 91 ? -11.079 -1.623 17.885 1.00 84.06 91 ARG A CA 1
ATOM 736 C C . ARG A 1 91 ? -10.500 -2.187 19.176 1.00 84.06 91 ARG A C 1
ATOM 738 O O . ARG A 1 91 ? -10.923 -1.845 20.269 1.00 84.06 91 ARG A O 1
ATOM 745 N N . ARG A 1 92 ? -9.439 -2.992 19.088 1.00 82.44 92 ARG A N 1
ATOM 746 C CA . ARG A 1 92 ? -8.821 -3.588 20.283 1.00 82.44 92 ARG A CA 1
ATOM 747 C C . ARG A 1 92 ? -8.160 -2.565 21.210 1.00 82.44 92 ARG A C 1
ATOM 749 O O . ARG A 1 92 ? -8.120 -2.802 22.418 1.00 82.44 92 ARG A O 1
ATOM 756 N N . LYS A 1 93 ? -7.556 -1.512 20.654 1.00 81.94 93 LYS A N 1
ATOM 757 C CA . LYS A 1 93 ? -6.692 -0.583 21.399 1.00 81.94 93 LYS A CA 1
ATOM 758 C C . LYS A 1 93 ? -7.314 0.791 21.580 1.00 81.94 93 LYS A C 1
ATOM 760 O O . LYS A 1 93 ? -7.373 1.266 22.707 1.00 81.94 93 LYS A O 1
ATOM 765 N N . VAL A 1 94 ? -7.789 1.407 20.503 1.00 77.81 94 VAL A N 1
ATOM 766 C CA . VAL A 1 94 ? -8.274 2.793 20.511 1.00 77.81 94 VAL A CA 1
ATOM 767 C C . VAL A 1 94 ? -9.618 2.907 21.220 1.00 77.81 94 VAL A C 1
ATOM 769 O O . VAL A 1 94 ? -9.786 3.844 21.992 1.00 77.81 94 VAL A O 1
ATOM 772 N N . GLU A 1 95 ? -10.521 1.927 21.082 1.00 70.75 95 GLU A N 1
ATOM 773 C CA . GLU A 1 95 ? -11.751 1.880 21.905 1.00 70.75 95 GLU A CA 1
ATOM 774 C C . GLU A 1 95 ? -11.433 1.781 23.408 1.00 70.75 95 GLU A C 1
ATOM 776 O O . GLU A 1 95 ? -12.240 2.173 24.242 1.00 70.75 95 GLU A O 1
ATOM 781 N N . LYS A 1 96 ? -10.233 1.304 23.763 1.00 73.56 96 LYS A N 1
ATOM 782 C CA . LYS A 1 96 ? -9.737 1.199 25.143 1.00 73.56 96 LYS A CA 1
ATOM 783 C C . LYS A 1 96 ? -8.802 2.349 25.541 1.00 73.56 96 LYS A C 1
ATOM 785 O O . LYS A 1 96 ? -8.099 2.231 26.539 1.00 73.56 96 LYS A O 1
ATOM 790 N N . GLY A 1 97 ? -8.730 3.420 24.745 1.00 72.25 97 GLY A N 1
ATOM 791 C CA . GLY A 1 97 ? -7.877 4.586 25.011 1.00 72.25 97 GLY A CA 1
ATOM 792 C C . GLY A 1 97 ? -6.376 4.374 24.764 1.00 72.25 97 GLY A C 1
ATOM 793 O O . GLY A 1 97 ? -5.569 5.234 25.104 1.00 72.25 97 GLY A O 1
ATOM 794 N N . VAL A 1 98 ? -5.968 3.254 24.159 1.00 79.44 98 VAL A N 1
ATOM 795 C CA . VAL A 1 98 ? -4.559 2.926 23.888 1.00 79.44 98 VAL A CA 1
ATOM 796 C C . VAL A 1 98 ? -4.195 3.238 22.432 1.00 79.44 98 VAL A C 1
ATOM 798 O O . VAL A 1 98 ? -4.864 2.803 21.495 1.00 79.44 98 VAL A O 1
ATOM 801 N N . GLY A 1 99 ? -3.073 3.931 22.215 1.00 75.56 99 GLY A N 1
ATOM 802 C CA . GLY A 1 99 ? -2.564 4.241 20.874 1.00 75.56 99 GLY A CA 1
ATOM 803 C C . GLY A 1 99 ? -2.206 3.001 20.030 1.00 75.56 99 GLY A C 1
ATOM 804 O O . GLY A 1 99 ? -1.701 1.988 20.526 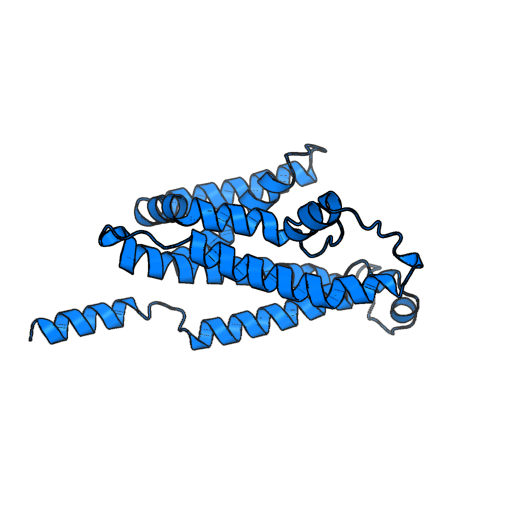1.00 75.56 99 GLY A O 1
ATOM 805 N N . MET A 1 100 ? -2.406 3.083 18.708 1.00 77.94 100 MET A N 1
ATOM 806 C CA . MET A 1 100 ? -2.225 1.955 17.770 1.00 77.94 100 MET A CA 1
ATOM 807 C C . MET A 1 100 ? -0.762 1.534 17.528 1.00 77.94 100 MET A C 1
ATOM 809 O O . MET A 1 100 ? -0.513 0.468 16.955 1.00 77.94 100 MET A O 1
ATOM 813 N N . LYS A 1 101 ? 0.211 2.312 18.027 1.00 82.38 101 LYS A N 1
ATOM 814 C CA . LYS A 1 101 ? 1.658 2.151 17.776 1.00 82.38 101 LYS A CA 1
ATOM 815 C C . LYS A 1 101 ? 2.004 2.189 16.276 1.00 82.38 101 LYS A C 1
ATOM 817 O O . LYS A 1 101 ? 2.824 1.400 15.811 1.00 82.38 101 LYS A O 1
ATOM 822 N N . ASN A 1 102 ? 1.384 3.099 15.521 1.00 82.19 102 ASN A N 1
ATOM 823 C CA . ASN A 1 102 ? 1.583 3.216 14.071 1.00 82.19 102 ASN A CA 1
ATOM 824 C C . ASN A 1 102 ? 3.031 3.530 13.694 1.00 82.19 102 ASN A C 1
ATOM 826 O O . ASN A 1 102 ? 3.546 2.922 12.763 1.00 82.19 102 ASN A O 1
ATOM 830 N N . LEU A 1 103 ? 3.719 4.362 14.482 1.00 83.00 103 LEU A N 1
ATOM 831 C CA . LEU A 1 103 ? 5.143 4.649 14.288 1.00 83.00 103 LEU A CA 1
ATOM 832 C C . LEU A 1 103 ? 5.999 3.377 14.294 1.00 83.00 103 LEU A C 1
ATOM 834 O O . LEU A 1 103 ? 6.836 3.210 13.418 1.00 83.00 103 LEU A O 1
ATOM 838 N N . LYS A 1 104 ? 5.728 2.427 15.202 1.00 85.56 104 LYS A N 1
ATOM 839 C CA . LYS A 1 104 ? 6.439 1.137 15.236 1.00 85.56 104 LYS A CA 1
ATOM 840 C C . LYS A 1 104 ? 6.172 0.291 13.984 1.00 85.56 104 LYS A C 1
ATOM 842 O O . LYS A 1 104 ? 7.033 -0.464 13.552 1.00 85.56 104 LYS A O 1
ATOM 847 N N . ARG A 1 105 ? 4.968 0.366 13.410 1.00 85.75 105 ARG A N 1
ATOM 848 C CA . ARG A 1 105 ? 4.630 -0.374 12.179 1.00 85.75 105 ARG A CA 1
ATOM 849 C C . ARG A 1 105 ? 5.317 0.233 10.969 1.00 85.75 105 ARG A C 1
ATOM 851 O O . ARG A 1 105 ? 5.870 -0.503 10.161 1.00 85.75 105 ARG A O 1
ATOM 858 N N . ILE A 1 106 ? 5.282 1.560 10.879 1.00 88.00 106 ILE A N 1
ATOM 859 C CA . ILE A 1 106 ? 5.955 2.317 9.830 1.00 88.00 106 ILE A CA 1
ATOM 860 C C . ILE A 1 106 ? 7.462 2.067 9.906 1.00 88.00 106 ILE A C 1
ATOM 862 O O . ILE A 1 106 ? 8.053 1.717 8.893 1.00 88.00 106 ILE A O 1
ATOM 866 N N . SER A 1 107 ? 8.073 2.121 11.093 1.00 86.25 107 SER A N 1
ATOM 867 C CA . SER A 1 107 ? 9.508 1.857 11.241 1.00 86.25 107 SER A CA 1
ATOM 868 C C . SER A 1 107 ? 9.890 0.424 10.864 1.00 86.25 107 SER A C 1
ATOM 870 O O . SER A 1 107 ? 10.893 0.228 10.189 1.00 86.25 107 SER A O 1
ATOM 872 N N . LEU A 1 108 ? 9.071 -0.576 11.211 1.00 88.69 108 LEU A N 1
ATOM 873 C CA . LEU A 1 108 ? 9.283 -1.962 10.774 1.00 88.69 108 LEU A CA 1
ATOM 874 C C . LEU A 1 108 ? 9.169 -2.125 9.253 1.00 88.69 108 LEU A C 1
ATOM 876 O O . LEU A 1 108 ? 9.909 -2.916 8.674 1.00 88.69 108 LEU A O 1
ATOM 880 N N . LEU A 1 109 ? 8.254 -1.401 8.600 1.00 88.19 109 LEU A N 1
ATOM 881 C CA . LEU A 1 109 ? 8.177 -1.388 7.140 1.00 88.19 109 LEU A CA 1
ATOM 882 C C . LEU A 1 109 ? 9.420 -0.731 6.535 1.00 88.19 109 LEU A C 1
ATOM 884 O O . LEU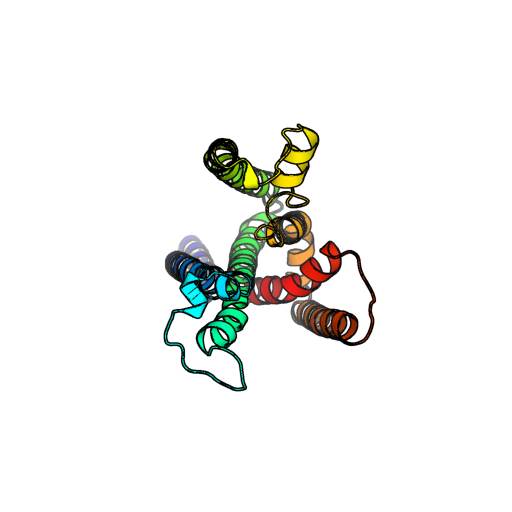 A 1 109 ? 10.027 -1.310 5.641 1.00 88.19 109 LEU A O 1
ATOM 888 N N . MET A 1 110 ? 9.821 0.436 7.042 1.00 88.38 110 MET A N 1
ATOM 889 C CA . MET A 1 110 ? 11.015 1.137 6.568 1.00 88.38 110 MET A CA 1
ATOM 890 C C . MET A 1 110 ? 12.275 0.302 6.768 1.00 88.38 110 MET A C 1
ATOM 892 O O . MET A 1 110 ? 13.094 0.245 5.865 1.00 88.38 110 MET A O 1
ATOM 896 N N . ALA A 1 111 ? 12.398 -0.437 7.873 1.00 89.19 111 ALA A N 1
ATOM 897 C CA . ALA A 1 111 ? 13.510 -1.361 8.081 1.00 89.19 111 ALA A CA 1
ATOM 898 C C . ALA A 1 111 ? 13.577 -2.448 6.993 1.00 89.19 111 ALA A C 1
ATOM 900 O O . ALA A 1 111 ? 14.661 -2.771 6.516 1.00 89.19 111 ALA A O 1
ATOM 901 N N . LYS A 1 112 ? 12.428 -2.979 6.549 1.00 89.38 112 LYS A N 1
ATOM 902 C CA . LYS A 1 112 ? 12.378 -3.939 5.432 1.00 89.38 112 LYS A CA 1
ATOM 903 C C . LYS A 1 112 ? 12.739 -3.291 4.097 1.00 89.38 112 LYS A C 1
ATOM 905 O O . LYS A 1 112 ? 13.460 -3.898 3.317 1.00 89.38 112 LYS A O 1
ATOM 910 N N . VAL A 1 113 ? 12.259 -2.074 3.842 1.00 87.31 113 VAL A N 1
ATOM 911 C CA . VAL A 1 113 ? 12.608 -1.314 2.630 1.00 87.31 113 VAL A CA 1
ATOM 912 C C . VAL A 1 113 ? 14.103 -1.009 2.598 1.00 87.31 113 VAL A C 1
ATOM 914 O O . VAL A 1 113 ? 14.737 -1.215 1.570 1.00 87.31 113 VAL A O 1
ATOM 917 N N . ILE A 1 114 ? 14.677 -0.596 3.729 1.00 88.12 114 ILE A N 1
ATOM 918 C CA . ILE A 1 114 ? 16.115 -0.372 3.880 1.00 88.12 114 ILE A CA 1
ATOM 919 C C . ILE A 1 114 ? 16.872 -1.672 3.630 1.00 88.12 114 ILE A C 1
ATOM 921 O O . ILE A 1 114 ? 17.796 -1.649 2.836 1.00 88.12 114 ILE A O 1
ATOM 925 N N . LEU A 1 115 ? 16.461 -2.803 4.216 1.00 89.31 115 LEU A N 1
ATOM 926 C CA . LEU A 1 115 ? 17.100 -4.103 3.979 1.00 89.31 115 LEU A CA 1
ATOM 927 C C . LEU A 1 115 ? 17.136 -4.460 2.483 1.00 89.31 115 LEU A C 1
ATOM 929 O O . LEU A 1 115 ? 18.193 -4.788 1.948 1.00 89.31 115 LEU A O 1
ATOM 933 N N . VAL A 1 116 ? 15.994 -4.359 1.798 1.00 86.38 116 VAL A N 1
ATOM 934 C CA . VAL A 1 116 ? 15.906 -4.605 0.350 1.00 86.38 116 VAL A CA 1
ATOM 935 C C . VAL A 1 116 ? 16.808 -3.627 -0.406 1.00 86.38 116 VAL A C 1
ATOM 937 O O . VAL A 1 116 ? 17.616 -4.052 -1.226 1.00 86.38 116 VAL A O 1
ATOM 940 N N . GLY A 1 117 ? 16.737 -2.335 -0.080 1.00 82.62 117 GLY A N 1
ATOM 941 C CA . GLY A 1 117 ? 17.612 -1.309 -0.640 1.00 82.62 117 GLY A CA 1
ATOM 942 C C . GLY A 1 117 ? 19.087 -1.664 -0.465 1.00 82.62 117 GLY A C 1
ATOM 943 O O . GLY A 1 117 ? 19.816 -1.696 -1.440 1.00 82.62 117 GLY A O 1
ATOM 944 N N . THR A 1 118 ? 19.526 -2.040 0.734 1.00 83.88 118 THR A N 1
ATOM 945 C CA . THR A 1 118 ? 20.929 -2.379 1.016 1.00 83.88 118 THR A CA 1
ATOM 946 C C . THR A 1 118 ? 21.433 -3.620 0.286 1.00 83.88 118 THR A C 1
ATOM 948 O O . THR A 1 118 ? 22.634 -3.727 0.080 1.00 83.88 118 THR A O 1
ATOM 951 N N . ILE A 1 119 ? 20.553 -4.542 -0.118 1.00 86.06 119 ILE A N 1
ATOM 952 C CA . ILE A 1 119 ? 20.938 -5.737 -0.884 1.00 86.06 119 ILE A CA 1
ATOM 953 C C . ILE A 1 119 ? 21.012 -5.416 -2.378 1.00 86.06 119 ILE A C 1
ATOM 955 O O . ILE A 1 119 ? 22.009 -5.719 -3.027 1.00 86.06 119 ILE A O 1
ATOM 959 N N . PHE A 1 120 ? 19.971 -4.795 -2.936 1.00 81.00 120 PHE A N 1
ATOM 960 C CA . PHE A 1 120 ? 19.874 -4.565 -4.382 1.00 81.00 120 PHE A CA 1
ATOM 961 C C . PHE A 1 120 ? 20.650 -3.332 -4.857 1.00 81.00 120 PHE A C 1
ATOM 963 O O . PHE A 1 120 ? 21.088 -3.284 -6.004 1.00 81.00 120 PHE A O 1
ATOM 970 N N . TYR A 1 121 ? 20.861 -2.346 -3.987 1.00 78.25 121 TYR A N 1
ATOM 971 C CA . TYR A 1 121 ? 21.553 -1.111 -4.345 1.00 78.25 121 TYR A CA 1
ATOM 972 C C . TYR A 1 121 ? 23.044 -1.334 -4.663 1.00 78.25 121 TYR A C 1
ATOM 974 O O . TYR A 1 121 ? 23.478 -0.877 -5.718 1.00 78.25 121 TYR A O 1
ATOM 982 N N . PRO A 1 122 ? 23.840 -2.087 -3.874 1.00 80.62 122 PRO A N 1
ATOM 983 C CA . PRO A 1 122 ? 25.216 -2.413 -4.258 1.00 80.62 122 PRO A CA 1
ATOM 984 C C . PRO A 1 122 ? 25.298 -3.222 -5.553 1.00 80.62 122 PRO A C 1
ATOM 986 O O . PRO A 1 122 ? 26.212 -3.014 -6.341 1.00 80.62 122 PRO A O 1
ATOM 989 N N . ILE A 1 123 ? 24.323 -4.104 -5.805 1.00 81.75 123 ILE A N 1
ATOM 990 C CA . ILE A 1 123 ? 24.265 -4.888 -7.047 1.00 81.75 123 ILE A CA 1
ATOM 991 C C . ILE A 1 123 ? 24.139 -3.958 -8.260 1.00 81.75 123 ILE A C 1
ATOM 993 O O . ILE A 1 123 ? 24.772 -4.198 -9.282 1.00 81.75 123 ILE A O 1
ATOM 997 N N . SER A 1 124 ? 23.382 -2.864 -8.135 1.00 77.19 124 SER A N 1
ATOM 998 C CA . SER A 1 124 ? 23.202 -1.887 -9.217 1.00 77.19 124 SER A CA 1
ATOM 999 C C . SER A 1 124 ? 24.498 -1.177 -9.630 1.00 77.19 124 SER A C 1
ATOM 1001 O O . SER A 1 124 ? 24.631 -0.797 -10.789 1.00 77.19 124 SER A O 1
ATOM 1003 N N . LEU A 1 125 ? 25.491 -1.077 -8.734 1.00 77.19 125 LEU A N 1
ATOM 1004 C CA . LEU A 1 125 ? 26.796 -0.475 -9.037 1.00 77.19 125 LEU A CA 1
ATOM 1005 C C . LEU A 1 125 ? 27.618 -1.305 -10.035 1.00 77.19 125 LEU A C 1
ATOM 1007 O O . LEU A 1 125 ? 28.494 -0.760 -10.700 1.00 77.19 125 LEU A O 1
ATOM 1011 N N . PHE A 1 126 ? 27.330 -2.604 -10.169 1.00 82.50 126 PHE A N 1
ATOM 1012 C CA . PHE A 1 126 ? 27.978 -3.471 -11.160 1.00 82.50 126 PHE A CA 1
ATOM 1013 C C . PHE A 1 126 ? 27.409 -3.302 -12.578 1.00 82.50 126 PHE A C 1
ATOM 1015 O O . PHE A 1 126 ? 27.944 -3.888 -13.516 1.00 82.50 126 PHE A O 1
ATOM 1022 N N . TYR A 1 127 ? 26.351 -2.503 -12.750 1.00 79.44 127 TYR A N 1
ATOM 1023 C CA . TYR A 1 127 ? 25.681 -2.267 -14.029 1.00 79.44 127 TYR A CA 1
ATOM 1024 C C . TYR A 1 127 ? 25.732 -0.768 -14.382 1.00 79.44 127 TYR A C 1
ATOM 1026 O O . TYR A 1 127 ? 24.780 -0.033 -14.107 1.00 79.44 127 TYR A O 1
ATOM 1034 N N . PRO A 1 128 ? 26.839 -0.290 -14.986 1.00 66.50 128 PRO A N 1
ATOM 1035 C CA . PRO A 1 128 ? 27.071 1.136 -15.246 1.00 66.50 128 PRO A CA 1
ATOM 1036 C C . PRO A 1 128 ? 26.042 1.773 -16.196 1.00 66.50 128 PRO A C 1
ATOM 1038 O O . PRO A 1 128 ? 25.795 2.977 -16.115 1.00 66.50 128 PRO A O 1
ATOM 1041 N N . ASP A 1 129 ? 25.365 0.972 -17.022 1.00 69.31 129 ASP A N 1
ATOM 1042 C CA . ASP A 1 129 ? 24.299 1.423 -17.928 1.00 69.31 129 ASP A CA 1
ATOM 1043 C C . ASP A 1 129 ? 23.067 1.981 -17.196 1.00 69.31 129 ASP A C 1
ATOM 1045 O O . ASP A 1 129 ? 22.241 2.668 -17.798 1.00 69.31 129 ASP A O 1
ATOM 1049 N N . LEU A 1 130 ? 22.933 1.727 -15.889 1.00 67.50 130 LEU A N 1
ATOM 1050 C CA . LEU A 1 130 ? 21.807 2.213 -15.093 1.00 67.50 130 LEU A CA 1
ATOM 1051 C C . LEU A 1 130 ? 21.875 3.722 -14.797 1.00 67.50 13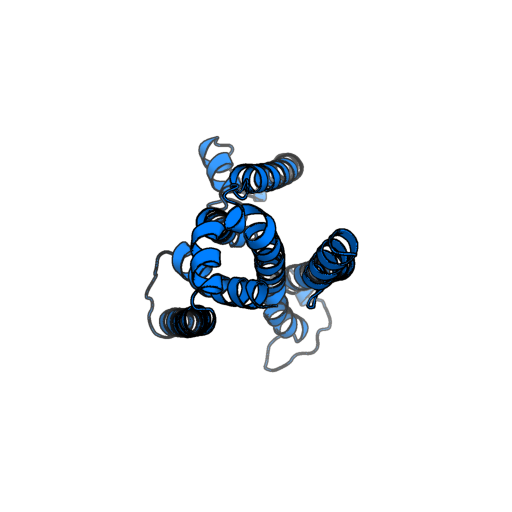0 LEU A C 1
ATOM 1053 O O . LEU A 1 130 ? 20.864 4.269 -14.368 1.00 67.50 130 LEU A O 1
ATOM 1057 N N . GLN A 1 131 ? 23.000 4.416 -15.040 1.00 65.06 131 GLN A N 1
ATOM 1058 C CA . GLN A 1 131 ? 23.149 5.877 -14.843 1.00 65.06 131 GLN A CA 1
ATOM 1059 C C . GLN A 1 131 ? 22.792 6.366 -13.415 1.00 65.06 131 GLN A C 1
ATOM 1061 O O . GLN A 1 131 ? 22.362 7.507 -13.209 1.00 65.06 131 GLN A O 1
ATOM 1066 N N . TRP A 1 132 ? 22.939 5.510 -12.398 1.00 64.69 132 TRP A N 1
ATOM 1067 C CA . TRP A 1 132 ? 22.629 5.873 -11.011 1.00 64.69 132 TRP A CA 1
ATOM 1068 C C . TRP A 1 132 ? 23.777 6.627 -10.346 1.00 64.69 132 TRP A C 1
ATOM 1070 O O . TRP A 1 132 ? 24.915 6.170 -10.316 1.00 64.69 132 TRP A O 1
ATOM 1080 N N . HIS A 1 133 ? 23.447 7.771 -9.747 1.00 67.44 133 HIS A N 1
ATOM 1081 C CA . HIS A 1 133 ? 24.403 8.624 -9.052 1.00 67.44 133 HIS A CA 1
ATOM 1082 C C . HIS A 1 133 ? 24.324 8.395 -7.539 1.00 67.44 133 HIS A C 1
ATOM 1084 O O . HIS A 1 133 ? 23.252 8.480 -6.934 1.00 67.44 133 HIS A O 1
ATOM 1090 N N . PHE A 1 134 ? 25.471 8.128 -6.912 1.00 68.44 134 PHE A N 1
ATOM 1091 C CA . PHE A 1 134 ? 25.558 7.924 -5.469 1.00 68.44 134 PHE A CA 1
ATOM 1092 C C . PHE A 1 134 ? 25.519 9.273 -4.739 1.00 68.44 134 PHE A C 1
ATOM 1094 O O . PHE A 1 134 ? 26.530 9.955 -4.592 1.00 68.44 134 PHE A O 1
ATOM 1101 N N . SER A 1 135 ? 24.334 9.675 -4.281 1.00 80.31 135 SER A N 1
ATOM 1102 C CA . SER A 1 135 ? 24.148 10.846 -3.421 1.00 80.31 135 SER A CA 1
ATOM 1103 C C . SER A 1 135 ? 23.288 10.477 -2.224 1.00 80.31 135 SER A C 1
ATOM 1105 O O . SER A 1 135 ? 22.271 9.799 -2.370 1.00 80.31 135 SER A O 1
ATOM 1107 N N . PHE A 1 136 ? 23.651 10.968 -1.036 1.00 80.88 136 PHE A N 1
ATOM 1108 C CA . PHE A 1 136 ? 22.852 10.781 0.178 1.00 80.88 136 PHE A CA 1
ATOM 1109 C C . PHE A 1 136 ? 21.394 11.219 -0.030 1.00 80.88 136 PHE A C 1
ATOM 1111 O O . PHE A 1 136 ? 20.468 10.518 0.376 1.00 80.88 136 PHE A O 1
ATOM 1118 N N . MET A 1 137 ? 21.182 12.338 -0.730 1.00 81.00 137 MET A N 1
ATOM 1119 C CA . MET A 1 137 ? 19.838 12.834 -1.029 1.00 81.00 137 MET A CA 1
ATOM 1120 C C . MET A 1 137 ? 19.072 11.915 -1.979 1.00 81.00 137 MET A C 1
ATOM 1122 O O . MET A 1 137 ? 17.867 11.747 -1.805 1.00 81.00 137 MET A O 1
ATOM 1126 N N . GLU A 1 138 ? 19.748 11.279 -2.934 1.00 78.50 138 GLU A N 1
ATOM 1127 C CA . GLU A 1 138 ? 19.125 10.287 -3.816 1.00 78.50 138 GLU A CA 1
ATOM 1128 C C . GLU A 1 138 ? 18.804 8.989 -3.068 1.00 78.50 138 GLU A C 1
ATOM 1130 O O . GLU A 1 138 ? 17.723 8.434 -3.247 1.00 78.50 138 GLU A O 1
ATOM 1135 N N . CYS A 1 139 ? 19.647 8.559 -2.126 1.00 77.62 139 CYS A N 1
ATOM 1136 C CA . CYS A 1 139 ? 19.323 7.442 -1.236 1.00 77.62 139 CYS A CA 1
ATOM 1137 C C . CYS A 1 139 ? 18.080 7.736 -0.381 1.00 77.62 139 CYS A C 1
ATOM 1139 O O . CYS A 1 139 ? 17.188 6.894 -0.277 1.00 77.62 139 CYS A O 1
ATOM 1141 N N . VAL A 1 140 ? 17.972 8.939 0.195 1.00 80.19 140 VAL A N 1
ATOM 1142 C CA . VAL A 1 140 ? 16.782 9.354 0.960 1.00 80.19 140 VAL A CA 1
ATOM 1143 C C . VAL A 1 140 ? 15.544 9.402 0.063 1.00 80.19 140 VAL A C 1
ATOM 1145 O O . VAL A 1 140 ? 14.488 8.888 0.438 1.00 80.19 140 VAL A O 1
ATOM 1148 N N . ARG A 1 141 ? 15.663 9.976 -1.138 1.00 77.50 141 ARG A N 1
ATOM 1149 C CA . ARG A 1 141 ? 14.570 10.024 -2.117 1.00 77.50 141 ARG A CA 1
ATOM 1150 C C . ARG A 1 141 ? 14.140 8.626 -2.547 1.00 77.50 141 ARG A C 1
ATOM 1152 O O . ARG A 1 141 ? 12.940 8.380 -2.586 1.00 77.50 141 ARG A O 1
ATOM 1159 N N . MET A 1 142 ? 15.065 7.699 -2.771 1.00 78.44 142 MET A N 1
ATOM 1160 C CA . MET A 1 142 ? 14.767 6.299 -3.077 1.00 78.44 142 MET A CA 1
ATOM 1161 C C . MET A 1 142 ? 14.019 5.604 -1.938 1.00 78.44 142 MET A C 1
ATOM 1163 O O . MET A 1 142 ? 12.984 4.981 -2.174 1.00 78.44 142 MET A O 1
ATOM 1167 N N . LEU A 1 143 ? 14.493 5.734 -0.695 1.00 77.94 143 LEU A N 1
ATOM 1168 C CA . LEU A 1 143 ? 13.843 5.123 0.474 1.00 77.94 143 LEU A CA 1
ATOM 1169 C C . LEU A 1 143 ? 12.425 5.659 0.700 1.00 77.94 143 LEU A C 1
ATOM 1171 O O . LEU A 1 143 ? 11.545 4.933 1.161 1.00 77.94 143 LEU A O 1
ATOM 1175 N N . LEU A 1 144 ? 12.198 6.922 0.343 1.00 74.38 144 LEU A N 1
ATOM 1176 C CA . LEU A 1 144 ? 10.886 7.556 0.360 1.00 74.38 144 LEU A CA 1
ATOM 1177 C C . LEU A 1 144 ? 10.092 7.337 -0.937 1.00 74.38 144 LEU A C 1
ATOM 1179 O O . LEU A 1 144 ? 8.983 7.844 -1.033 1.00 74.38 144 LEU A O 1
ATOM 1183 N N . GLY A 1 145 ? 10.613 6.610 -1.929 1.00 71.31 145 GLY A N 1
ATOM 1184 C CA . GLY A 1 145 ? 9.934 6.305 -3.194 1.00 71.31 145 GLY A CA 1
ATOM 1185 C C . GLY A 1 145 ? 9.821 7.469 -4.190 1.00 71.31 145 GLY A C 1
ATOM 1186 O O . GLY A 1 145 ? 8.956 7.426 -5.060 1.00 71.31 145 GLY A O 1
ATOM 1187 N N . TYR A 1 146 ? 10.634 8.524 -4.061 1.00 70.06 146 TYR A N 1
ATOM 1188 C CA . TYR A 1 146 ? 10.690 9.678 -4.974 1.00 70.06 146 TYR A CA 1
ATOM 1189 C C . TYR A 1 146 ? 11.552 9.466 -6.213 1.00 70.06 146 TYR A C 1
ATOM 1191 O O . TYR A 1 146 ? 11.211 10.003 -7.264 1.00 70.06 146 TYR A O 1
ATOM 1199 N N . SER A 1 147 ? 12.642 8.715 -6.101 1.00 68.25 147 SER A N 1
ATOM 1200 C CA . SER A 1 147 ? 13.573 8.485 -7.204 1.00 68.25 147 SER A CA 1
ATOM 1201 C C . SER A 1 147 ? 14.092 7.049 -7.201 1.00 68.25 147 SER A C 1
ATOM 1203 O O . SER A 1 147 ? 13.859 6.275 -6.270 1.00 68.25 147 SER A O 1
ATOM 1205 N N . GLY A 1 148 ? 14.740 6.664 -8.296 1.00 64.75 148 GLY A N 1
ATOM 1206 C CA . GLY A 1 148 ? 15.400 5.376 -8.428 1.00 64.75 148 GLY A CA 1
ATOM 1207 C C . GLY A 1 148 ? 14.482 4.223 -8.840 1.00 64.75 148 GLY A C 1
ATOM 1208 O O . GLY A 1 148 ? 14.672 3.651 -9.910 1.00 64.75 148 GLY A O 1
ATOM 1209 N N . ASN A 1 149 ? 13.471 3.877 -8.034 1.00 71.69 149 ASN A N 1
ATOM 1210 C CA . ASN A 1 149 ? 12.605 2.724 -8.310 1.00 71.69 149 ASN A CA 1
ATOM 1211 C C . ASN A 1 149 ? 11.143 3.130 -8.539 1.00 71.69 149 ASN A C 1
ATOM 1213 O O . ASN A 1 149 ? 10.378 3.332 -7.594 1.00 71.69 149 ASN A O 1
ATOM 1217 N N . TYR A 1 150 ? 10.742 3.205 -9.810 1.00 70.62 150 TYR A N 1
ATOM 1218 C CA . TYR A 1 150 ? 9.358 3.505 -10.193 1.00 70.62 150 TYR A CA 1
ATOM 1219 C C . TYR A 1 150 ? 8.353 2.494 -9.619 1.00 70.62 150 TYR A C 1
ATOM 1221 O O . TYR A 1 150 ? 7.233 2.870 -9.280 1.00 70.62 150 TYR A O 1
ATOM 1229 N N . GLU A 1 151 ? 8.746 1.228 -9.439 1.00 76.44 151 GLU A N 1
ATOM 1230 C CA . GLU A 1 151 ? 7.844 0.189 -8.924 1.00 76.44 151 GLU A CA 1
ATOM 1231 C C . GLU A 1 151 ? 7.481 0.396 -7.448 1.00 76.44 151 GLU A C 1
ATOM 1233 O O . GLU A 1 151 ? 6.516 -0.179 -6.948 1.00 76.44 151 GLU A O 1
ATOM 1238 N N . TRP A 1 152 ? 8.208 1.261 -6.738 1.00 79.50 152 TRP A N 1
ATOM 1239 C CA . TRP A 1 152 ? 7.939 1.599 -5.338 1.00 79.50 152 TRP A CA 1
ATOM 1240 C C . TRP A 1 152 ? 6.969 2.769 -5.174 1.00 79.50 152 TRP A C 1
ATOM 1242 O O . TRP A 1 152 ? 6.802 3.291 -4.068 1.00 79.50 152 TRP A O 1
ATOM 1252 N N . TRP A 1 153 ? 6.279 3.168 -6.246 1.00 81.50 153 TRP A N 1
ATOM 1253 C CA . TRP A 1 153 ? 5.309 4.260 -6.212 1.00 81.50 153 TRP A CA 1
ATOM 1254 C C . TRP A 1 153 ? 4.256 4.090 -5.103 1.00 81.50 153 TRP A C 1
ATOM 1256 O O . TRP A 1 153 ? 3.853 5.083 -4.500 1.00 81.50 153 TRP A O 1
ATOM 1266 N N . PHE A 1 154 ? 3.866 2.850 -4.778 1.00 83.69 154 PHE A N 1
ATOM 1267 C CA . PHE A 1 154 ? 2.848 2.538 -3.769 1.00 83.69 154 PHE A CA 1
ATOM 1268 C C . PHE A 1 154 ? 3.295 2.796 -2.318 1.00 83.69 154 PHE A C 1
ATOM 1270 O O . PHE A 1 154 ? 2.454 2.891 -1.420 1.00 83.69 154 PHE A O 1
ATOM 1277 N N . LEU A 1 155 ? 4.602 2.915 -2.056 1.00 87.19 155 LEU A N 1
ATOM 1278 C CA . LEU A 1 155 ? 5.137 3.038 -0.699 1.00 87.19 155 LEU A CA 1
ATOM 1279 C C . LEU A 1 155 ? 4.685 4.341 -0.027 1.00 87.19 155 LEU A C 1
ATOM 1281 O O . LEU A 1 155 ? 4.227 4.336 1.115 1.00 87.19 155 LEU A O 1
ATOM 1285 N N . ARG A 1 156 ? 4.763 5.455 -0.760 1.00 86.81 156 ARG A N 1
ATOM 1286 C CA . ARG A 1 156 ? 4.377 6.797 -0.294 1.00 86.81 156 ARG A CA 1
ATOM 1287 C C . ARG A 1 156 ? 2.911 6.903 0.124 1.00 86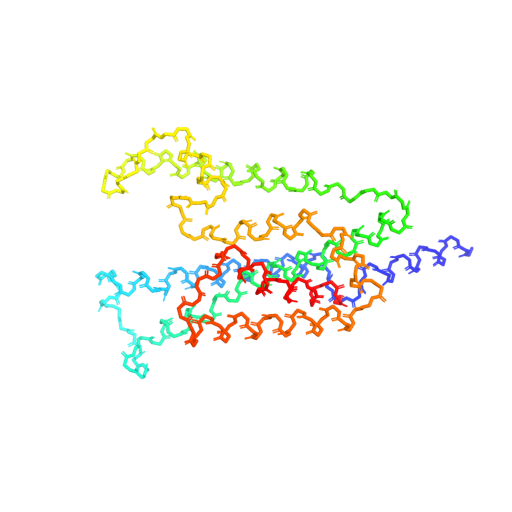.81 156 ARG A C 1
ATOM 1289 O O . ARG A 1 156 ? 2.665 7.238 1.286 1.00 86.81 156 ARG A O 1
ATOM 1296 N N . PRO A 1 157 ? 1.932 6.617 -0.756 1.00 89.31 157 PRO A N 1
ATOM 1297 C CA . PRO A 1 157 ? 0.527 6.718 -0.384 1.00 89.31 157 PRO A CA 1
ATOM 1298 C C . PRO A 1 157 ? 0.190 5.751 0.757 1.00 89.31 157 PRO A C 1
ATOM 1300 O O . PRO A 1 157 ? -0.586 6.104 1.644 1.00 89.31 157 PRO A O 1
ATOM 1303 N N . TYR A 1 158 ? 0.835 4.579 0.821 1.00 90.38 158 TYR A N 1
ATOM 1304 C CA . TYR A 1 158 ? 0.660 3.660 1.943 1.00 90.38 158 TYR A CA 1
ATOM 1305 C C . TYR A 1 158 ? 1.147 4.234 3.277 1.00 90.38 158 TYR A C 1
ATOM 1307 O O . TYR A 1 158 ? 0.443 4.119 4.279 1.00 90.38 158 TYR A O 1
ATOM 1315 N N . LEU A 1 159 ? 2.328 4.857 3.315 1.00 90.25 159 LEU A N 1
ATOM 1316 C CA . LEU A 1 159 ? 2.852 5.491 4.528 1.00 90.25 159 LEU A CA 1
ATOM 1317 C C . LEU A 1 159 ? 1.916 6.587 5.040 1.00 90.25 159 LEU A C 1
ATOM 1319 O O . LEU A 1 159 ? 1.654 6.652 6.243 1.00 90.25 159 LEU A O 1
ATOM 1323 N N . ILE A 1 160 ? 1.368 7.395 4.129 1.00 91.12 160 ILE A N 1
ATOM 1324 C CA . ILE A 1 160 ? 0.391 8.442 4.446 1.00 91.12 160 ILE A CA 1
ATOM 1325 C C . ILE A 1 160 ? -0.881 7.821 5.035 1.00 91.12 160 ILE A C 1
ATOM 1327 O O . ILE A 1 160 ? -1.303 8.206 6.127 1.00 91.12 160 ILE A O 1
ATOM 1331 N N . ILE A 1 161 ? -1.456 6.810 4.376 1.00 92.38 161 ILE A N 1
ATOM 1332 C CA . ILE A 1 161 ? -2.651 6.103 4.864 1.00 92.38 161 ILE A CA 1
ATOM 1333 C C . ILE A 1 161 ? -2.382 5.450 6.227 1.00 92.38 161 ILE A C 1
ATOM 1335 O O . ILE A 1 161 ? -3.196 5.558 7.142 1.00 92.38 161 ILE A O 1
ATOM 1339 N N . ALA A 1 162 ? -1.228 4.807 6.411 1.00 90.69 162 ALA A N 1
ATOM 1340 C CA . ALA A 1 162 ? -0.855 4.166 7.668 1.00 90.69 162 ALA A CA 1
ATOM 1341 C C . ALA A 1 162 ? -0.685 5.184 8.808 1.00 90.69 162 ALA A C 1
ATOM 1343 O O . ALA A 1 162 ? -1.130 4.923 9.933 1.00 90.69 162 ALA A O 1
ATOM 1344 N N . ALA A 1 163 ? -0.090 6.348 8.534 1.00 90.81 163 ALA A N 1
ATOM 1345 C CA . ALA A 1 163 ? 0.039 7.438 9.497 1.00 90.81 163 ALA A CA 1
ATOM 1346 C C . ALA A 1 163 ? -1.333 8.019 9.879 1.00 90.81 163 ALA A C 1
ATOM 1348 O O . ALA A 1 163 ? -1.631 8.157 11.067 1.00 90.81 163 ALA A O 1
ATOM 1349 N N . LEU A 1 164 ? -2.196 8.261 8.888 1.00 90.94 164 LEU A N 1
ATOM 1350 C CA . LEU A 1 164 ? -3.550 8.798 9.067 1.00 90.94 164 LEU A CA 1
ATOM 1351 C C . LEU A 1 164 ? -4.576 7.757 9.540 1.00 90.94 164 LEU A C 1
ATOM 1353 O O . LEU A 1 164 ? -5.693 8.119 9.915 1.00 90.94 164 LEU A O 1
ATOM 1357 N N . SER A 1 165 ? -4.207 6.474 9.582 1.00 91.12 165 SER A N 1
ATOM 1358 C CA . SER A 1 165 ? -5.120 5.373 9.903 1.00 91.12 165 SER A CA 1
ATOM 1359 C C . SER A 1 165 ? -5.944 5.548 11.189 1.00 91.12 165 SER A C 1
ATOM 1361 O O . SER A 1 165 ? -7.113 5.180 11.152 1.00 91.12 165 SER A O 1
ATOM 1363 N N . PRO A 1 166 ? -5.472 6.146 12.306 1.00 88.12 166 PRO A N 1
ATOM 1364 C CA . PRO A 1 166 ? -6.316 6.321 13.489 1.00 88.12 166 PRO A CA 1
ATOM 1365 C C . PRO A 1 166 ? -7.511 7.241 13.218 1.00 88.12 166 PRO A C 1
ATOM 1367 O O . PRO A 1 166 ? -8.599 7.008 13.740 1.00 88.12 166 PRO A O 1
ATOM 1370 N N . PHE A 1 167 ? -7.316 8.271 12.391 1.00 89.75 167 PHE A N 1
ATOM 1371 C CA . PHE A 1 167 ? -8.359 9.220 12.007 1.00 89.75 167 PHE A CA 1
ATOM 1372 C C . PHE A 1 167 ? -9.302 8.606 10.973 1.00 89.75 167 PHE A C 1
ATOM 1374 O O . PHE A 1 167 ? -10.519 8.648 11.153 1.00 89.75 167 PHE A O 1
ATOM 1381 N N . LEU A 1 168 ? -8.739 7.964 9.945 1.00 91.25 168 LEU A N 1
ATOM 1382 C CA . LEU A 1 168 ? -9.496 7.278 8.895 1.00 91.25 168 LEU A CA 1
ATOM 1383 C C . LEU A 1 168 ? -10.408 6.189 9.486 1.00 91.25 168 LEU A C 1
ATOM 1385 O O . LEU A 1 168 ? -11.596 6.124 9.171 1.00 91.25 168 LEU A O 1
ATOM 1389 N N . LEU A 1 169 ? -9.884 5.386 10.416 1.00 91.06 169 LEU A N 1
ATOM 1390 C CA . LEU A 1 169 ? -10.636 4.314 11.071 1.00 91.06 169 LEU A CA 1
ATOM 1391 C C . LEU A 1 169 ? -11.618 4.837 12.132 1.00 91.06 169 LEU A C 1
ATOM 1393 O O . LEU A 1 169 ? -12.656 4.227 12.374 1.00 91.06 169 LEU A O 1
ATOM 1397 N N . LYS A 1 170 ? -11.360 5.999 12.738 1.00 89.31 170 LYS A N 1
ATOM 1398 C CA . LYS A 1 170 ? -12.370 6.673 13.570 1.00 89.31 170 LYS A CA 1
ATOM 1399 C C . LYS A 1 170 ? -13.569 7.123 12.731 1.00 89.31 170 LYS A C 1
ATOM 1401 O O . LYS A 1 170 ? -14.706 6.982 13.179 1.00 89.31 170 LYS A O 1
ATOM 1406 N N . GLY A 1 171 ? -13.318 7.630 11.522 1.00 87.31 171 GLY A N 1
ATOM 1407 C CA . GLY A 1 171 ? -14.356 7.983 10.551 1.00 87.31 171 GLY A CA 1
ATOM 1408 C C . GLY A 1 171 ? -15.199 6.773 10.148 1.00 87.31 171 GLY A C 1
ATOM 1409 O O . GLY A 1 171 ? -16.418 6.794 10.338 1.00 87.31 171 GLY A O 1
ATOM 1410 N N . ILE A 1 172 ? -14.546 5.692 9.700 1.00 90.06 172 ILE A N 1
ATOM 1411 C CA . ILE A 1 172 ? -15.239 4.471 9.252 1.00 90.06 172 ILE A CA 1
ATOM 1412 C C . ILE A 1 172 ? -16.072 3.840 10.376 1.00 90.06 172 ILE A C 1
ATOM 1414 O O . ILE A 1 172 ? -17.191 3.403 10.133 1.00 90.06 172 ILE A O 1
ATOM 1418 N N . ASN A 1 173 ? -15.582 3.866 11.622 1.00 87.56 173 ASN A N 1
ATOM 1419 C CA . ASN A 1 173 ? -16.303 3.310 12.767 1.00 87.56 173 ASN A CA 1
ATOM 1420 C C . ASN A 1 173 ? -17.577 4.103 13.108 1.00 87.56 173 ASN A C 1
ATOM 1422 O O . ASN A 1 173 ? -18.559 3.528 13.565 1.00 87.56 173 ASN A O 1
ATOM 1426 N N . LYS A 1 174 ? -17.577 5.430 12.899 1.00 87.31 174 LYS A N 1
ATOM 1427 C CA . LYS A 1 174 ? -18.727 6.293 13.220 1.00 87.31 174 LYS A CA 1
ATOM 1428 C C . LYS A 1 174 ? -19.748 6.362 12.083 1.00 87.31 174 LYS A C 1
ATOM 1430 O O . LYS A 1 174 ? -20.947 6.430 12.348 1.00 87.31 174 LYS A O 1
ATOM 1435 N N . LYS A 1 175 ? -19.285 6.432 10.830 1.00 90.69 175 LYS A N 1
ATOM 1436 C CA . LYS A 1 175 ? -20.115 6.666 9.635 1.00 90.69 175 LYS A CA 1
ATOM 1437 C C . LYS A 1 175 ? -19.576 5.883 8.431 1.00 90.69 175 LYS A C 1
ATOM 1439 O O . LYS A 1 175 ? -19.171 6.473 7.432 1.00 90.69 175 LYS A O 1
ATOM 1444 N N . SER A 1 176 ? -19.604 4.554 8.524 1.00 88.38 176 SER A N 1
ATOM 1445 C CA . SER A 1 176 ? -19.050 3.643 7.512 1.00 88.38 176 SER A CA 1
ATOM 1446 C C . SER A 1 176 ? -19.557 3.920 6.093 1.00 88.38 176 SER A C 1
ATOM 1448 O O . SER A 1 176 ? -18.753 4.088 5.179 1.00 88.38 176 SER A O 1
ATOM 1450 N N . VAL A 1 177 ? -20.877 4.048 5.923 1.00 89.44 177 VAL A N 1
ATOM 1451 C CA . VAL A 1 177 ? -21.519 4.289 4.618 1.00 89.44 177 VAL A CA 1
ATOM 1452 C C . VAL A 1 177 ? -21.059 5.611 4.004 1.00 89.44 177 VAL A C 1
ATOM 1454 O O . VAL A 1 177 ? -20.662 5.636 2.849 1.00 89.44 177 VAL A O 1
ATOM 1457 N N . ILE A 1 178 ? -21.035 6.700 4.782 1.00 90.38 178 ILE A N 1
ATOM 1458 C CA . ILE A 1 178 ? -20.618 8.021 4.285 1.00 90.38 178 ILE A CA 1
ATOM 1459 C C . ILE A 1 178 ? -19.154 7.986 3.840 1.00 90.38 178 ILE A C 1
ATOM 1461 O O . ILE A 1 178 ? -18.830 8.461 2.756 1.00 90.38 178 ILE A O 1
ATOM 1465 N N . CYS A 1 179 ? -18.267 7.401 4.650 1.00 90.12 179 CYS A N 1
ATOM 1466 C CA . CYS A 1 179 ? -16.851 7.286 4.305 1.00 90.12 179 CYS A CA 1
ATOM 1467 C C . CYS A 1 179 ? -16.630 6.443 3.039 1.00 90.12 179 CYS A C 1
ATOM 1469 O O . CYS A 1 179 ? -15.829 6.840 2.192 1.00 90.12 179 CYS A O 1
ATOM 1471 N N . LEU A 1 180 ? -17.360 5.333 2.879 1.00 92.19 180 LEU A N 1
ATOM 1472 C CA . LEU A 1 180 ? -17.313 4.525 1.659 1.00 92.19 180 LEU A CA 1
ATOM 1473 C C . LEU A 1 180 ? -17.805 5.306 0.442 1.00 92.19 180 LEU A C 1
ATOM 1475 O O . LEU A 1 180 ? -17.095 5.356 -0.562 1.00 92.19 180 LEU A O 1
ATOM 1479 N N . THR A 1 181 ? -18.964 5.959 0.535 1.00 92.38 181 THR A N 1
ATOM 1480 C CA . THR A 1 181 ? -19.521 6.750 -0.567 1.00 92.38 181 THR A CA 1
ATOM 1481 C C . THR A 1 181 ? -18.563 7.863 -0.977 1.00 92.38 181 THR A C 1
ATOM 1483 O O . THR A 1 181 ? -18.281 8.015 -2.161 1.00 92.38 181 THR A O 1
ATOM 1486 N N . ILE A 1 182 ? -17.984 8.588 -0.014 1.00 93.75 182 ILE A N 1
ATOM 1487 C CA . ILE A 1 182 ? -16.977 9.620 -0.296 1.00 93.75 182 ILE A CA 1
ATOM 1488 C C . ILE A 1 182 ? -15.751 9.011 -0.981 1.00 93.75 182 ILE A C 1
ATOM 1490 O O . ILE A 1 182 ? -15.302 9.547 -1.988 1.00 93.75 182 ILE A O 1
ATOM 1494 N N . SER A 1 183 ? -15.214 7.887 -0.492 1.00 93.31 183 SER A N 1
ATOM 1495 C CA . SER A 1 183 ? -14.056 7.250 -1.140 1.00 93.31 183 SER A CA 1
ATOM 1496 C C . SER A 1 183 ? -14.348 6.743 -2.550 1.00 93.31 183 SER A C 1
ATOM 1498 O O . SER A 1 183 ? -13.469 6.796 -3.403 1.00 93.31 183 SER A O 1
ATOM 1500 N N . LEU A 1 184 ? -15.578 6.295 -2.809 1.00 94.31 184 LEU A N 1
ATOM 1501 C CA . LEU A 1 184 ? -16.011 5.840 -4.123 1.00 94.31 184 LEU A CA 1
ATOM 1502 C C . LEU A 1 184 ? -16.126 7.022 -5.092 1.00 94.31 184 LEU A C 1
ATOM 1504 O O . LEU A 1 184 ? -15.607 6.960 -6.204 1.00 94.31 184 LEU A O 1
ATOM 1508 N N . LEU A 1 185 ? -16.743 8.121 -4.648 1.00 94.00 185 LEU A N 1
ATOM 1509 C CA . LEU A 1 185 ? -16.831 9.360 -5.420 1.00 94.00 185 LEU A CA 1
ATOM 1510 C C . LEU A 1 185 ? -15.442 9.932 -5.716 1.00 94.00 185 LEU A C 1
ATOM 1512 O O . LEU A 1 185 ? -15.171 10.284 -6.859 1.00 94.00 185 LEU A O 1
ATOM 1516 N N . LEU A 1 186 ? -14.547 9.971 -4.723 1.00 91.81 186 LEU A N 1
ATOM 1517 C CA . LEU A 1 186 ? -13.163 10.413 -4.913 1.00 91.81 186 LEU A CA 1
ATOM 1518 C C . LEU A 1 186 ? -12.416 9.520 -5.905 1.00 91.81 186 LEU A C 1
ATOM 1520 O O . LEU A 1 186 ? -11.733 10.042 -6.777 1.00 91.81 186 LEU A O 1
ATOM 1524 N N . TYR A 1 187 ? -12.579 8.196 -5.824 1.00 91.19 187 TYR A N 1
ATOM 1525 C CA . TYR A 1 187 ? -11.972 7.264 -6.773 1.00 91.19 187 TYR A CA 1
ATOM 1526 C C . TYR A 1 187 ? -12.386 7.578 -8.218 1.00 91.19 187 TYR A C 1
ATOM 1528 O O . TYR A 1 187 ? -11.524 7.754 -9.083 1.00 91.19 187 TYR A O 1
ATOM 1536 N N . PHE A 1 188 ? -13.694 7.686 -8.481 1.00 91.06 188 PHE A N 1
ATOM 1537 C CA . PHE A 1 188 ? -14.199 7.975 -9.825 1.00 91.06 188 PHE A CA 1
ATOM 1538 C C . PHE A 1 188 ? -13.830 9.380 -10.289 1.00 91.06 188 PHE A C 1
ATOM 1540 O O . PHE A 1 188 ? -13.411 9.535 -11.431 1.00 91.06 188 PHE A O 1
ATOM 1547 N N . LEU A 1 189 ? -13.913 10.383 -9.411 1.00 89.31 189 LEU A N 1
ATOM 1548 C CA . LEU A 1 189 ? -13.523 11.755 -9.725 1.00 89.31 189 LEU A CA 1
ATOM 1549 C C . LEU A 1 189 ? -12.042 11.838 -10.100 1.00 89.31 189 LEU A C 1
ATOM 1551 O O . LEU A 1 189 ? -11.710 12.413 -11.129 1.00 89.31 189 LEU A O 1
ATOM 1555 N N . THR A 1 190 ? -11.147 11.228 -9.319 1.00 87.81 190 THR A N 1
ATOM 1556 C CA . THR A 1 190 ? -9.712 11.196 -9.633 1.00 87.81 190 THR A CA 1
ATOM 1557 C C . THR A 1 190 ? -9.452 10.497 -10.966 1.00 87.81 190 THR A C 1
ATOM 1559 O O . THR A 1 190 ? -8.691 11.009 -11.780 1.00 87.81 190 THR A O 1
ATOM 1562 N N . LYS A 1 191 ? -10.109 9.362 -11.243 1.00 85.00 191 LYS A N 1
ATOM 1563 C CA . LYS A 1 191 ? -9.965 8.665 -12.533 1.00 85.00 191 LYS A CA 1
ATOM 1564 C C . LYS A 1 191 ? -10.510 9.466 -13.711 1.00 85.00 191 LYS A C 1
ATOM 1566 O O . LYS A 1 191 ? -9.887 9.467 -14.767 1.00 85.00 191 LYS A O 1
ATOM 1571 N N . TYR A 1 192 ? -11.634 10.145 -13.519 1.00 85.31 192 TYR A N 1
ATOM 1572 C CA . TYR A 1 192 ? -12.227 11.027 -14.514 1.00 85.31 192 TYR A CA 1
ATOM 1573 C C . TYR A 1 192 ? -11.302 12.208 -14.829 1.00 85.31 192 TYR A C 1
ATOM 1575 O O . TYR A 1 192 ? -11.035 12.473 -15.997 1.00 85.31 192 TYR A O 1
ATOM 1583 N N . LEU A 1 193 ? -10.756 12.866 -13.797 1.00 84.38 193 LEU A N 1
ATOM 1584 C CA . LEU A 1 193 ? -9.827 13.986 -13.955 1.00 84.38 193 LEU A CA 1
ATOM 1585 C C . LEU A 1 193 ? -8.562 13.571 -14.707 1.00 84.38 193 LEU A C 1
ATOM 1587 O O . LEU A 1 193 ? -8.220 14.249 -15.663 1.00 84.38 193 LEU A O 1
ATOM 1591 N N . ILE A 1 194 ? -7.945 12.437 -14.347 1.00 82.50 194 ILE A N 1
ATOM 1592 C CA . ILE A 1 194 ? -6.762 11.891 -15.041 1.00 82.50 194 ILE A CA 1
ATOM 1593 C C . ILE A 1 194 ? -7.048 11.596 -16.523 1.00 82.50 194 ILE A C 1
ATOM 1595 O O . ILE A 1 194 ? -6.146 11.675 -17.350 1.00 82.50 194 ILE A O 1
ATOM 1599 N N . TYR A 1 195 ? -8.277 11.195 -16.863 1.00 80.81 195 TYR A N 1
ATOM 1600 C CA . TYR A 1 195 ? -8.634 10.820 -18.232 1.00 80.81 195 TYR A CA 1
ATOM 1601 C C . TYR A 1 195 ? -8.968 12.027 -19.122 1.00 80.81 195 TYR A C 1
ATOM 1603 O O . TYR A 1 195 ? -8.602 12.026 -20.294 1.00 80.81 195 TYR A O 1
ATOM 1611 N N . PHE A 1 196 ? -9.685 13.028 -18.596 1.00 73.25 196 PHE A N 1
ATOM 1612 C CA . PHE A 1 196 ? -10.232 14.133 -19.400 1.00 73.25 196 PHE A CA 1
ATOM 1613 C C . PHE A 1 196 ? -9.429 15.428 -19.353 1.00 73.25 196 PHE A C 1
ATOM 1615 O O . PHE A 1 196 ? -9.475 16.202 -20.307 1.00 73.25 196 PHE A O 1
ATOM 1622 N N . HIS A 1 197 ? -8.726 15.697 -18.259 1.00 59.31 197 HIS A N 1
ATOM 1623 C CA . HIS A 1 197 ? -7.883 16.873 -18.148 1.00 59.31 197 HIS A CA 1
ATOM 1624 C C . HIS A 1 197 ? -6.440 16.411 -17.951 1.00 59.31 197 HIS A C 1
ATOM 1626 O O . HIS A 1 197 ? -6.182 15.544 -17.124 1.00 59.31 197 HIS A O 1
ATOM 1632 N N . ASP A 1 198 ? -5.476 17.082 -18.583 1.00 58.25 198 ASP A N 1
ATOM 1633 C CA . ASP A 1 198 ? -4.074 17.111 -18.117 1.00 58.25 198 ASP A CA 1
ATOM 1634 C C . ASP A 1 198 ? -3.965 17.831 -16.747 1.00 58.25 198 ASP A C 1
ATOM 1636 O O . ASP A 1 198 ? -3.065 18.624 -16.471 1.00 58.25 198 ASP A O 1
ATOM 1640 N N . PHE A 1 199 ? -4.939 17.608 -15.858 1.00 55.53 199 PHE A N 1
ATOM 1641 C CA . PHE A 1 199 ? -4.925 18.082 -14.493 1.00 55.53 199 PHE A CA 1
ATOM 1642 C C . PHE A 1 199 ? -3.979 17.178 -13.723 1.00 55.53 199 PHE A C 1
ATOM 1644 O O . PHE A 1 199 ? -4.358 16.134 -13.197 1.00 55.53 199 PHE A O 1
ATOM 1651 N N . HIS A 1 200 ? -2.726 17.600 -13.647 1.00 55.97 200 HIS A N 1
ATOM 1652 C CA . HIS A 1 200 ? -1.780 17.024 -12.713 1.00 55.97 200 HIS A CA 1
ATOM 1653 C C . HIS A 1 200 ? -2.133 17.517 -11.307 1.00 55.97 200 HIS A C 1
ATOM 1655 O O . HIS A 1 200 ? -1.620 18.533 -10.831 1.00 55.97 200 HIS A O 1
ATOM 1661 N N . LEU A 1 201 ? -3.015 16.793 -10.612 1.00 58.72 201 LEU A N 1
ATOM 1662 C CA . LEU A 1 201 ? -2.992 16.837 -9.154 1.00 58.72 201 LEU A CA 1
ATOM 1663 C C . LEU A 1 201 ? -1.591 16.398 -8.699 1.00 58.72 201 LEU A C 1
ATOM 1665 O O . LEU A 1 201 ? -0.843 15.743 -9.430 1.00 58.72 201 LEU A O 1
ATOM 1669 N N . PHE A 1 202 ? -1.205 16.731 -7.466 1.00 70.56 202 PHE A N 1
ATOM 1670 C CA . PHE A 1 202 ? -0.009 16.110 -6.904 1.00 70.56 202 PHE A CA 1
ATOM 1671 C C . PHE A 1 202 ? -0.198 14.589 -6.980 1.00 70.56 202 PHE A C 1
ATOM 1673 O O . PHE A 1 202 ? -1.092 14.065 -6.322 1.00 70.56 202 PHE A O 1
ATOM 1680 N N . VAL A 1 203 ? 0.641 13.890 -7.755 1.00 74.50 203 VAL A N 1
ATOM 1681 C CA . VAL A 1 203 ? 0.574 12.432 -8.017 1.00 74.50 203 VAL A CA 1
ATOM 1682 C C . VAL A 1 203 ? 0.333 11.619 -6.736 1.00 74.50 203 VAL A C 1
ATOM 1684 O O . VAL A 1 203 ? -0.351 10.599 -6.728 1.00 74.50 203 VAL A O 1
ATOM 1687 N N . ILE A 1 204 ? 0.862 12.103 -5.613 1.00 77.81 204 ILE A N 1
ATOM 1688 C CA . ILE A 1 204 ? 0.685 11.517 -4.283 1.00 77.81 204 ILE A CA 1
ATOM 1689 C C . ILE A 1 204 ? -0.788 11.535 -3.833 1.00 77.81 204 ILE A C 1
ATOM 1691 O O . ILE A 1 204 ? -1.273 10.535 -3.310 1.00 77.81 204 ILE A O 1
ATOM 1695 N N . LEU A 1 205 ? -1.507 12.644 -4.024 1.00 81.62 205 LEU A N 1
ATOM 1696 C CA . LEU A 1 205 ? -2.920 12.775 -3.652 1.00 81.62 205 LEU A CA 1
ATOM 1697 C C . LEU A 1 205 ? -3.806 11.855 -4.488 1.00 81.62 205 LEU A C 1
ATOM 1699 O O . LEU A 1 205 ? -4.669 11.182 -3.929 1.00 81.62 205 LEU A O 1
ATOM 1703 N N . GLU A 1 206 ? -3.547 11.762 -5.792 1.00 84.88 206 GLU A N 1
ATOM 1704 C CA . GLU A 1 206 ? -4.269 10.847 -6.682 1.00 84.88 206 GLU A CA 1
ATOM 1705 C C . GLU A 1 206 ? -4.144 9.400 -6.197 1.00 84.88 206 GLU A C 1
ATOM 1707 O O . GLU A 1 206 ? -5.137 8.687 -6.038 1.00 84.88 206 GLU A O 1
ATOM 1712 N N . GLN A 1 207 ? -2.915 8.977 -5.889 1.00 87.50 207 GLN A N 1
ATOM 1713 C CA . GLN A 1 207 ? -2.639 7.636 -5.386 1.00 87.50 207 GLN A CA 1
ATOM 1714 C C . GLN A 1 207 ? -3.299 7.385 -4.026 1.00 87.50 207 GLN A C 1
ATOM 1716 O O . GLN A 1 207 ? -3.851 6.308 -3.808 1.00 87.50 207 GLN A O 1
ATOM 1721 N N . VAL A 1 208 ? -3.282 8.361 -3.112 1.00 90.25 208 VAL A N 1
ATOM 1722 C CA . VAL A 1 208 ? -3.961 8.237 -1.813 1.00 90.25 208 VAL A CA 1
ATOM 1723 C C . VAL A 1 208 ? -5.469 8.078 -2.004 1.00 90.25 208 VAL A C 1
ATOM 1725 O O . VAL A 1 208 ? -6.050 7.167 -1.419 1.00 90.25 208 VAL A O 1
ATOM 1728 N N . PHE A 1 209 ? -6.110 8.898 -2.840 1.00 90.50 209 PHE A N 1
ATOM 1729 C CA . PHE A 1 209 ? -7.554 8.808 -3.080 1.00 90.50 209 PHE A CA 1
ATOM 1730 C C . PHE A 1 209 ? -7.958 7.474 -3.704 1.00 90.50 209 PHE A C 1
ATOM 1732 O O . PHE A 1 209 ? -8.916 6.852 -3.241 1.00 90.50 209 PHE A O 1
ATOM 1739 N N . ILE A 1 210 ? -7.182 6.986 -4.674 1.00 90.25 210 ILE A N 1
ATOM 1740 C CA . ILE A 1 210 ? -7.404 5.676 -5.294 1.00 90.25 210 ILE A CA 1
ATOM 1741 C C . ILE A 1 210 ? -7.296 4.548 -4.257 1.00 90.25 210 ILE A C 1
ATOM 1743 O O . ILE A 1 210 ? -8.131 3.645 -4.239 1.00 90.25 210 ILE A O 1
ATOM 1747 N N . LEU A 1 211 ? -6.295 4.599 -3.372 1.00 92.94 211 LEU A N 1
ATOM 1748 C CA . LEU A 1 211 ? -6.038 3.549 -2.380 1.00 92.94 211 LEU A CA 1
ATOM 1749 C C . LEU A 1 211 ? -6.904 3.664 -1.109 1.00 92.94 211 LEU A C 1
ATOM 1751 O O . LEU A 1 211 ? -7.022 2.693 -0.361 1.00 92.94 211 LEU A O 1
ATOM 1755 N N . CYS A 1 212 ? -7.566 4.795 -0.863 1.00 93.38 212 CYS A N 1
ATOM 1756 C CA . CYS A 1 212 ? -8.497 4.942 0.262 1.00 93.38 212 CYS A CA 1
ATOM 1757 C C . CYS A 1 212 ? -9.717 4.015 0.147 1.00 93.38 212 CYS A C 1
ATOM 1759 O O . CYS A 1 212 ? -10.151 3.455 1.154 1.00 93.38 212 CYS A O 1
ATOM 1761 N N . LEU A 1 213 ? -10.250 3.813 -1.062 1.00 93.94 213 LEU A N 1
ATOM 1762 C CA . LEU A 1 213 ? -11.395 2.927 -1.290 1.00 93.94 213 LEU A CA 1
ATOM 1763 C C . LEU A 1 213 ? -11.116 1.467 -0.868 1.00 93.94 213 LEU A C 1
ATOM 1765 O O . LEU A 1 213 ? -11.839 0.963 -0.004 1.00 93.94 213 LEU A O 1
ATOM 1769 N N . PRO A 1 214 ? -10.077 0.772 -1.386 1.00 94.75 214 PRO A N 1
ATOM 1770 C CA . PRO A 1 214 ? -9.774 -0.592 -0.951 1.00 94.75 214 PRO A CA 1
ATOM 1771 C C . PRO A 1 214 ? -9.414 -0.661 0.537 1.00 94.75 214 PRO A C 1
ATOM 1773 O O . PRO A 1 214 ? -9.747 -1.646 1.191 1.00 94.75 214 PRO A O 1
ATOM 1776 N N . PHE A 1 215 ? -8.800 0.385 1.104 1.00 95.44 215 PHE A N 1
ATOM 1777 C CA . PHE A 1 215 ? -8.502 0.446 2.537 1.00 95.44 215 PHE A CA 1
ATOM 1778 C C . PHE A 1 215 ? -9.780 0.422 3.388 1.00 95.44 215 PHE A C 1
ATOM 1780 O O . PHE A 1 215 ? -9.864 -0.332 4.359 1.00 95.44 215 PHE A O 1
ATOM 1787 N N . PHE A 1 216 ? -10.788 1.219 3.023 1.00 93.88 216 PHE A N 1
ATOM 1788 C CA . PHE A 1 216 ? -12.064 1.256 3.737 1.00 93.88 216 PHE A CA 1
ATOM 1789 C C . PHE A 1 216 ? -12.912 0.007 3.526 1.00 93.88 216 PHE A C 1
ATOM 1791 O O . PHE A 1 216 ? -13.522 -0.455 4.488 1.00 93.88 216 PHE A O 1
ATOM 1798 N N . LEU A 1 217 ? -12.908 -0.571 2.321 1.00 92.88 217 LEU A N 1
ATOM 1799 C CA . LEU A 1 217 ? -13.517 -1.883 2.081 1.00 92.88 217 LEU A CA 1
ATOM 1800 C C . LEU A 1 217 ? -12.896 -2.936 3.004 1.00 92.88 217 LEU A C 1
ATOM 1802 O O . LEU A 1 217 ? -13.613 -3.656 3.692 1.00 92.88 217 LEU A O 1
ATOM 1806 N N . GLY A 1 218 ? -11.566 -2.937 3.105 1.00 90.75 218 GLY A N 1
ATOM 1807 C CA . GLY A 1 218 ? -10.825 -3.767 4.047 1.00 90.75 218 GLY A CA 1
ATOM 1808 C C . GLY A 1 218 ? -11.239 -3.569 5.500 1.00 90.75 218 GLY A C 1
ATOM 1809 O O . GLY A 1 218 ? -11.341 -4.537 6.236 1.00 90.75 218 GLY A O 1
ATOM 1810 N N . ALA A 1 219 ? -11.490 -2.332 5.924 1.00 90.12 219 ALA A N 1
ATOM 1811 C CA . ALA A 1 219 ? -11.884 -2.029 7.299 1.00 90.12 219 ALA A CA 1
ATOM 1812 C C . ALA A 1 219 ? -13.330 -2.439 7.653 1.00 90.12 219 ALA A C 1
ATOM 1814 O O . ALA A 1 219 ? -13.673 -2.436 8.832 1.00 90.12 219 ALA A O 1
ATOM 1815 N N . ILE A 1 220 ? -14.186 -2.719 6.666 1.00 87.69 220 ILE A N 1
ATOM 1816 C CA . ILE A 1 220 ? -15.597 -3.095 6.879 1.00 87.69 220 ILE A CA 1
ATOM 1817 C C . ILE A 1 220 ? -15.813 -4.610 6.799 1.00 87.69 220 ILE A C 1
ATOM 1819 O O . ILE A 1 220 ? -16.737 -5.121 7.441 1.00 87.69 220 ILE A O 1
ATOM 1823 N N . LEU A 1 221 ? -14.956 -5.306 6.045 1.00 82.62 221 LEU A N 1
ATOM 1824 C CA . LEU A 1 221 ? -14.735 -6.744 6.200 1.00 82.62 22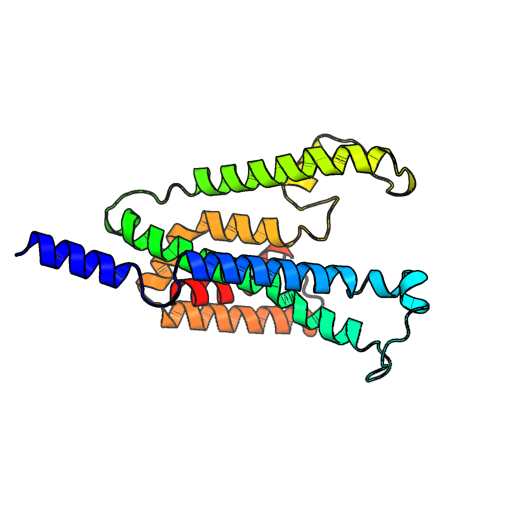1 LEU A CA 1
ATOM 1825 C C . LEU A 1 221 ? -14.322 -7.038 7.650 1.00 82.62 221 LEU A C 1
ATOM 1827 O O . LEU A 1 221 ? -14.692 -8.106 8.164 1.00 82.62 221 LEU A O 1
#

Sequence (221 aa):
MEKSLKIMNFTLYQYKYISKDDSTYLKGLAILIMICLHVFGSRAVNLPAYQQMDDFVFMGRPLSFCLSRFCSICVHIYILLSGYGLFIVYRRKVEKGVGMKNLKRISLLMAKVILVGTIFYPISLFYPDLQWHFSFMECVRMLLGYSGNYEWWFLRPYLIIAALSPFLLKGINKKSVICLTISLLLYFLTKYLIYFHDFHLFVILEQVFILCLPFFLGAIL

Secondary structure (DSSP, 8-state):
-HHHHHHHHHHHTT-SS--HHHHHHHHHHHHHHHHHHHHSSTTGGGSHHHHTS---EETTEEHHHHHHHHTTHHHHHHHHHHHHHHHHHHHHHGGGT----HHHHHHHHHHHHHHHHHHHHHHHTT-GGG-----HHHHHHHHTTSSS-GGGGGHHHHHHHHHHHHHHHHHHHH-HHHHHHHHHHHHHHHHHHHHHS-----HHHHHHHHHHHHHHHHHH-

Organism: Phocaeicola vulgatus (NCBI:txid821)

pLDDT: mean 79.65, std 13.9, range [35.72, 95.44]

InterPro domains:
  IPR002656 Acyltransferase 3 domain [PF01757] (25-221)